Protein AF-A0A948PUX6-F1 (afdb_monomer)

Mean predicted aligned error: 8.57 Å

Sequence (187 aa):
METDNTPTVLNLEGVGVNFLALDQMEIIMGFDNFLYVVLKSGPGKEDLTYRGVFAVLCFPVTCPHQYVSLRYIDTSGEEREIGVVRDPSELPAEARRFIAASLANYYFEFEILRIFKIELRYNLLMFDVGTDHGPRQFEMHWRGDRAQNYGKEGKVLFDIFENRYIVRDIRKLSPEDQELFTRFIYW

Structure (mmCIF, N/CA/C/O backbone):
data_AF-A0A948PUX6-F1
#
_entry.id   AF-A0A948PUX6-F1
#
loop_
_atom_site.group_PDB
_atom_site.id
_atom_site.type_symbol
_atom_site.label_atom_id
_atom_site.label_alt_id
_atom_site.label_comp_id
_atom_site.label_asym_id
_atom_site.label_entity_id
_atom_site.label_seq_id
_atom_site.pdbx_PDB_ins_code
_atom_site.Cartn_x
_atom_site.Cartn_y
_atom_site.Cartn_z
_atom_site.occupancy
_atom_site.B_iso_or_equiv
_atom_site.auth_seq_id
_atom_site.auth_comp_id
_atom_site.auth_asym_id
_atom_site.auth_atom_id
_atom_site.pdbx_PDB_model_num
ATOM 1 N N . MET A 1 1 ? 34.830 2.892 -23.465 1.00 33.41 1 MET A N 1
ATOM 2 C CA . MET A 1 1 ? 33.657 3.665 -23.913 1.00 33.41 1 MET A CA 1
ATOM 3 C C . MET A 1 1 ? 32.445 2.868 -23.480 1.00 33.41 1 MET A C 1
ATOM 5 O O . MET A 1 1 ? 32.064 1.947 -24.186 1.00 33.41 1 MET A O 1
ATOM 9 N N . GLU A 1 2 ? 31.942 3.122 -22.272 1.00 29.69 2 GLU A N 1
ATOM 10 C CA . GLU A 1 2 ? 30.641 2.593 -21.852 1.00 29.69 2 GLU A CA 1
ATOM 11 C C . GLU A 1 2 ? 29.585 3.293 -22.699 1.00 29.69 2 GLU A C 1
ATOM 13 O O . GLU A 1 2 ? 29.451 4.516 -22.667 1.00 29.69 2 GLU A O 1
ATOM 18 N N . THR A 1 3 ? 28.922 2.528 -23.557 1.00 33.03 3 THR A N 1
ATOM 19 C CA . THR A 1 3 ? 27.773 3.009 -24.308 1.00 33.03 3 THR A CA 1
ATOM 20 C C . THR A 1 3 ? 26.627 3.165 -23.326 1.00 33.03 3 THR A C 1
ATOM 22 O O . THR A 1 3 ? 26.178 2.183 -22.738 1.00 33.03 3 THR A O 1
ATOM 25 N N . ASP A 1 4 ? 26.194 4.408 -23.147 1.00 41.22 4 ASP A N 1
ATOM 26 C CA . ASP A 1 4 ? 25.002 4.767 -22.396 1.00 41.22 4 ASP A CA 1
ATOM 27 C C . ASP A 1 4 ? 23.775 4.074 -23.021 1.00 41.22 4 ASP A C 1
ATOM 29 O O . ASP A 1 4 ? 23.198 4.501 -24.031 1.00 41.22 4 ASP A O 1
ATOM 33 N N . ASN A 1 5 ? 23.451 2.921 -22.439 1.00 40.44 5 ASN A N 1
ATOM 34 C CA . ASN A 1 5 ? 22.305 2.079 -22.743 1.00 40.44 5 ASN A CA 1
ATOM 35 C C . ASN A 1 5 ? 21.101 2.508 -21.897 1.00 40.44 5 ASN A C 1
ATOM 37 O O . ASN A 1 5 ? 20.324 1.661 -21.481 1.00 40.44 5 ASN A O 1
ATOM 41 N N . THR A 1 6 ? 20.934 3.795 -21.591 1.00 45.78 6 THR A N 1
ATOM 42 C CA . THR A 1 6 ? 19.750 4.224 -20.844 1.00 45.78 6 THR A CA 1
ATOM 43 C C . THR A 1 6 ? 18.519 4.154 -21.768 1.00 45.78 6 THR A C 1
ATOM 45 O O . THR A 1 6 ? 18.545 4.731 -22.863 1.00 45.78 6 THR A O 1
ATOM 48 N N . PRO A 1 7 ? 17.458 3.414 -21.387 1.00 45.34 7 PRO A N 1
ATOM 49 C CA . PRO A 1 7 ? 16.227 3.323 -22.167 1.00 45.34 7 PRO A CA 1
ATOM 50 C C . PRO A 1 7 ? 15.575 4.702 -22.295 1.00 45.34 7 PRO A C 1
ATOM 52 O O . PRO A 1 7 ? 15.904 5.636 -21.565 1.00 45.34 7 PRO A O 1
ATOM 55 N N . THR A 1 8 ? 14.646 4.856 -23.237 1.00 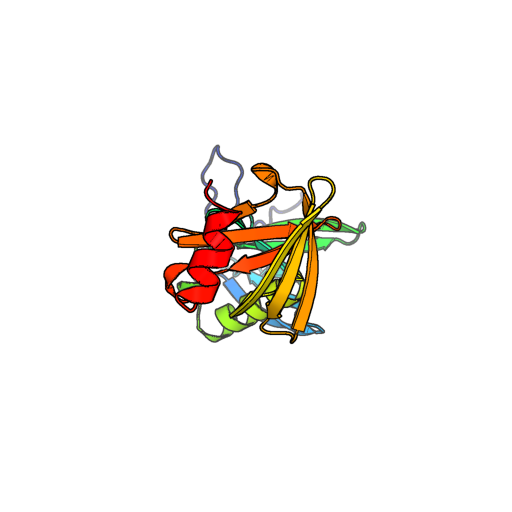47.97 8 THR A N 1
ATOM 56 C CA . THR A 1 8 ? 13.893 6.104 -23.367 1.00 47.97 8 THR A CA 1
ATOM 57 C C . THR A 1 8 ? 12.961 6.239 -22.166 1.00 47.97 8 THR A C 1
ATOM 59 O O . THR A 1 8 ? 11.943 5.563 -22.051 1.00 47.97 8 THR A O 1
ATOM 62 N N . VAL A 1 9 ? 13.356 7.100 -21.235 1.00 50.81 9 VAL A N 1
ATOM 63 C CA . VAL A 1 9 ? 12.582 7.436 -20.046 1.00 50.81 9 VAL A CA 1
ATOM 64 C C . VAL A 1 9 ? 12.261 8.925 -20.091 1.00 50.81 9 VAL A C 1
ATOM 66 O O . VAL A 1 9 ? 13.071 9.722 -20.572 1.00 50.81 9 VAL A O 1
ATOM 69 N N . LEU A 1 10 ? 11.074 9.322 -19.622 1.00 48.28 10 LEU A N 1
ATOM 70 C CA . LEU A 1 10 ? 10.735 10.736 -19.456 1.00 48.28 10 LEU A CA 1
ATOM 71 C C . LEU A 1 10 ? 11.560 11.288 -18.287 1.00 48.28 10 LEU A C 1
ATOM 73 O O . LEU A 1 10 ? 11.114 11.313 -17.139 1.00 48.28 10 LEU A O 1
ATOM 77 N N . ASN A 1 11 ? 12.789 11.708 -18.588 1.00 53.41 11 ASN A N 1
ATOM 78 C CA . ASN A 1 11 ? 13.635 12.449 -17.669 1.00 53.41 11 ASN A CA 1
ATOM 79 C C . ASN A 1 11 ? 13.134 13.896 -17.634 1.00 53.41 11 ASN A C 1
ATOM 81 O O . ASN A 1 11 ? 13.361 14.677 -18.558 1.00 53.41 11 ASN A O 1
ATOM 85 N N . LEU A 1 12 ? 12.396 14.239 -16.580 1.00 56.19 12 LEU A N 1
ATOM 86 C CA . LEU A 1 12 ? 12.094 15.631 -16.271 1.00 56.19 12 LEU A CA 1
ATOM 87 C C . LEU A 1 12 ? 13.392 16.267 -15.764 1.00 56.19 12 LEU A C 1
ATOM 89 O O . LEU A 1 12 ? 13.675 16.228 -14.561 1.00 56.19 12 LEU A O 1
ATOM 93 N N . GLU A 1 13 ? 14.194 16.786 -16.700 1.00 46.00 13 GLU A N 1
ATOM 94 C CA . GLU A 1 13 ? 15.495 17.394 -16.416 1.00 46.00 13 GLU A CA 1
ATOM 95 C C . GLU A 1 13 ? 15.394 18.336 -15.204 1.00 46.00 13 GLU A C 1
ATOM 97 O O . GLU A 1 13 ? 14.600 19.277 -15.180 1.00 46.00 13 GLU A O 1
ATOM 102 N N . GLY A 1 14 ? 16.180 18.039 -14.164 1.00 52.94 14 GLY A N 1
ATOM 103 C CA . GLY A 1 14 ? 16.274 18.837 -12.938 1.00 52.94 14 GLY A CA 1
ATOM 104 C C . GLY A 1 14 ? 15.600 18.258 -11.687 1.00 52.94 14 GLY A C 1
ATOM 105 O O . GLY A 1 14 ? 15.907 18.733 -10.597 1.00 52.94 14 GLY A O 1
ATOM 106 N N . VAL A 1 15 ? 14.740 17.232 -11.792 1.00 59.94 15 VAL A N 1
ATOM 107 C CA . VAL A 1 15 ? 14.036 16.650 -10.617 1.00 59.94 15 VAL A CA 1
ATOM 108 C C . VAL A 1 15 ? 14.617 15.298 -10.170 1.00 59.94 15 VAL A C 1
ATOM 110 O O . VAL A 1 15 ? 14.394 14.877 -9.038 1.00 59.94 15 VAL A O 1
ATOM 113 N N . GLY A 1 16 ? 15.390 14.617 -11.026 1.00 66.94 16 GLY A N 1
ATOM 114 C CA . GLY A 1 16 ? 16.070 13.356 -10.688 1.00 66.94 16 GLY A CA 1
ATOM 115 C C . GLY A 1 16 ? 15.156 12.128 -10.554 1.00 66.94 16 GLY A C 1
ATOM 116 O O . GLY A 1 16 ? 15.620 11.084 -10.109 1.00 66.94 16 GLY A O 1
ATOM 117 N N . VAL A 1 17 ? 13.875 12.233 -10.935 1.00 75.94 17 VAL A N 1
ATOM 118 C CA . VAL A 1 17 ? 12.915 11.114 -10.927 1.00 75.94 17 VAL A CA 1
ATOM 119 C C . VAL A 1 17 ? 12.742 10.565 -12.340 1.00 75.94 17 VAL A C 1
ATOM 121 O O . VAL A 1 17 ? 12.440 11.315 -13.270 1.00 75.94 17 VAL A O 1
ATOM 124 N N . ASN A 1 18 ? 12.892 9.250 -12.484 1.00 86.12 18 ASN A N 1
ATOM 125 C CA . ASN A 1 18 ? 12.877 8.557 -13.767 1.00 86.12 18 ASN A CA 1
ATOM 126 C C . ASN A 1 18 ? 11.483 7.968 -14.068 1.00 86.12 18 ASN A C 1
ATOM 128 O O . ASN A 1 18 ? 11.158 6.894 -13.569 1.00 86.12 18 ASN A O 1
ATOM 132 N N . PHE A 1 19 ? 10.629 8.652 -14.845 1.00 88.31 19 PHE A N 1
ATOM 133 C CA . PHE A 1 19 ? 9.268 8.166 -15.148 1.00 88.31 19 PHE A CA 1
ATOM 134 C C . PHE A 1 19 ? 9.211 7.270 -16.389 1.00 88.31 19 PHE A C 1
ATOM 136 O O . PHE A 1 19 ? 9.472 7.731 -17.500 1.00 88.31 19 PHE A O 1
ATOM 143 N N . LEU A 1 20 ? 8.790 6.016 -16.213 1.00 88.75 20 LEU A N 1
ATOM 144 C CA . LEU A 1 20 ? 8.734 5.021 -17.287 1.00 88.75 20 LEU A CA 1
ATOM 145 C C . LEU A 1 20 ? 7.643 5.354 -18.315 1.00 88.75 20 LEU A C 1
ATOM 147 O O . LEU A 1 20 ? 6.488 5.594 -17.955 1.00 88.75 20 LEU A O 1
ATOM 151 N N . ALA A 1 21 ? 8.012 5.333 -19.598 1.00 86.56 21 ALA A N 1
ATOM 152 C CA . ALA A 1 21 ? 7.076 5.463 -20.709 1.00 86.56 21 ALA A CA 1
ATOM 153 C C . ALA A 1 21 ? 6.280 4.156 -20.870 1.00 86.56 21 ALA A C 1
ATOM 155 O O . ALA A 1 21 ? 6.845 3.101 -21.163 1.00 86.56 21 ALA A O 1
ATOM 156 N N . LEU A 1 22 ? 4.966 4.211 -20.630 1.00 86.12 22 LEU A N 1
ATOM 157 C CA . LEU A 1 22 ? 4.120 3.014 -20.521 1.00 86.12 22 LEU A CA 1
ATOM 158 C C . LEU A 1 22 ? 3.956 2.255 -21.848 1.00 86.12 22 LEU A C 1
ATOM 160 O O . LEU A 1 22 ? 3.713 1.053 -21.838 1.00 86.12 22 LEU A O 1
ATOM 164 N N . ASP A 1 23 ? 4.100 2.936 -22.984 1.00 85.25 23 ASP A N 1
ATOM 165 C CA . ASP A 1 23 ? 4.047 2.371 -24.338 1.00 85.25 23 ASP A CA 1
ATOM 166 C C . ASP A 1 23 ? 5.360 1.689 -24.766 1.00 85.25 23 ASP A C 1
ATOM 168 O O . ASP A 1 23 ? 5.375 0.839 -25.665 1.00 85.25 23 ASP A O 1
ATOM 172 N N . GLN A 1 24 ? 6.459 2.018 -24.087 1.00 87.69 24 GLN A N 1
ATOM 173 C CA . GLN A 1 24 ? 7.791 1.453 -24.305 1.00 87.69 24 GLN A CA 1
ATOM 174 C C . GLN A 1 24 ? 8.177 0.417 -23.245 1.00 87.69 24 GLN A C 1
ATOM 176 O O . GLN A 1 24 ? 9.334 0.015 -23.167 1.00 87.69 24 GLN A O 1
ATOM 181 N N . MET A 1 25 ? 7.215 -0.048 -22.451 1.00 90.56 25 MET A N 1
ATOM 182 C CA . MET A 1 25 ? 7.437 -1.031 -21.401 1.00 90.56 25 MET A CA 1
ATOM 183 C C . MET A 1 25 ? 6.523 -2.241 -21.582 1.00 90.56 25 MET A C 1
ATOM 185 O O . MET A 1 25 ? 5.340 -2.113 -21.894 1.00 90.56 25 MET A O 1
ATOM 189 N N . GLU A 1 26 ? 7.063 -3.423 -21.311 1.00 93.38 26 GLU A N 1
ATOM 190 C CA . GLU A 1 26 ? 6.296 -4.651 -21.140 1.00 93.38 26 GLU A CA 1
ATOM 191 C C . GLU A 1 26 ? 6.565 -5.237 -19.751 1.00 93.38 26 GLU A C 1
ATOM 193 O O . GLU A 1 26 ? 7.714 -5.331 -19.315 1.00 93.38 26 GLU A O 1
ATOM 198 N N . ILE A 1 27 ? 5.494 -5.610 -19.043 1.00 94.12 27 ILE A N 1
ATOM 199 C CA . ILE A 1 27 ? 5.562 -6.246 -17.724 1.00 94.12 27 ILE A CA 1
ATOM 200 C C . ILE A 1 27 ? 4.998 -7.650 -17.848 1.00 94.12 27 ILE A C 1
ATOM 202 O O . ILE A 1 27 ? 3.843 -7.833 -18.235 1.00 94.12 27 ILE A O 1
ATOM 206 N N . ILE A 1 28 ? 5.798 -8.626 -17.444 1.00 94.12 28 ILE A N 1
ATOM 207 C CA . ILE A 1 28 ? 5.444 -10.040 -17.452 1.00 94.12 28 ILE A CA 1
ATOM 208 C C . ILE A 1 28 ? 5.590 -10.575 -16.027 1.00 94.12 28 ILE A C 1
ATOM 210 O O . ILE A 1 28 ? 6.499 -10.190 -15.289 1.00 94.12 28 ILE A O 1
ATOM 214 N N . MET A 1 29 ? 4.695 -11.471 -15.624 1.00 92.88 29 MET A N 1
ATOM 215 C CA . MET A 1 29 ? 4.806 -12.168 -14.346 1.00 92.88 29 MET A CA 1
ATOM 216 C C . MET A 1 29 ? 5.948 -13.181 -14.380 1.00 92.88 29 MET A C 1
ATOM 218 O O . MET A 1 29 ? 6.037 -14.011 -15.285 1.00 92.88 29 MET A O 1
ATOM 222 N N . GLY A 1 30 ? 6.817 -13.105 -13.381 1.00 88.69 30 GLY A N 1
ATOM 223 C CA . GLY A 1 30 ? 7.852 -14.087 -13.112 1.00 88.69 30 GLY A CA 1
ATOM 224 C C . GLY A 1 30 ? 7.489 -15.018 -11.960 1.00 88.69 30 GLY A C 1
ATOM 225 O O . GLY A 1 30 ? 6.320 -15.263 -11.667 1.00 88.69 30 GLY A O 1
ATOM 226 N N . PHE A 1 31 ? 8.519 -15.573 -11.329 1.00 85.00 31 PHE A N 1
ATOM 227 C CA . PHE A 1 31 ? 8.387 -16.479 -10.189 1.00 85.00 31 PHE A CA 1
ATOM 228 C C . PHE A 1 31 ? 8.072 -15.706 -8.897 1.00 85.00 31 PHE A C 1
ATOM 230 O O . PHE A 1 31 ? 8.559 -14.592 -8.733 1.00 85.00 31 PHE A O 1
ATOM 237 N N . ASP A 1 32 ? 7.269 -16.278 -7.993 1.00 81.94 32 ASP A N 1
ATOM 238 C CA . ASP A 1 32 ? 6.931 -15.709 -6.673 1.00 81.94 32 ASP A CA 1
ATOM 239 C C . ASP A 1 32 ? 6.507 -14.225 -6.682 1.00 81.94 32 ASP A C 1
ATOM 241 O O . ASP A 1 32 ? 6.913 -13.434 -5.834 1.00 81.94 32 ASP A O 1
ATOM 245 N N . ASN A 1 33 ? 5.680 -13.824 -7.654 1.00 84.75 33 ASN A N 1
ATOM 246 C CA . ASN A 1 33 ? 5.205 -12.441 -7.841 1.00 84.75 33 ASN A CA 1
ATOM 247 C C . ASN A 1 33 ? 6.306 -11.397 -8.112 1.00 84.75 33 ASN A C 1
ATOM 249 O O . ASN A 1 33 ? 6.024 -10.193 -8.130 1.00 84.75 33 ASN A O 1
ATOM 253 N N . PHE A 1 34 ? 7.537 -11.832 -8.391 1.00 91.44 34 PHE A N 1
ATOM 254 C CA . PHE A 1 34 ? 8.510 -10.986 -9.065 1.00 91.44 34 PHE A CA 1
ATOM 255 C C . PHE A 1 34 ? 8.116 -10.795 -10.526 1.00 91.44 34 PHE A C 1
ATOM 257 O O . PHE A 1 34 ? 7.446 -11.623 -11.141 1.00 91.44 34 PHE A O 1
ATOM 264 N N . LEU A 1 35 ? 8.552 -9.682 -11.089 1.00 95.56 35 LEU A N 1
ATOM 265 C CA . LEU A 1 35 ? 8.239 -9.240 -12.431 1.00 95.56 35 LEU A CA 1
ATOM 266 C C . LEU A 1 35 ? 9.463 -9.397 -13.335 1.00 95.56 35 LEU A C 1
ATOM 268 O O . LEU A 1 35 ? 10.621 -9.298 -12.909 1.00 95.56 35 LEU A O 1
ATOM 272 N N . TYR A 1 36 ? 9.180 -9.610 -14.611 1.00 95.12 36 TYR A N 1
ATOM 273 C CA . TYR A 1 36 ? 10.093 -9.350 -15.708 1.00 95.12 36 TYR A CA 1
ATOM 274 C C . TYR A 1 36 ? 9.661 -8.046 -16.368 1.00 95.12 36 TYR A C 1
ATOM 276 O O . TYR A 1 36 ? 8.494 -7.899 -16.734 1.00 95.12 36 TYR A O 1
ATOM 284 N N . VAL A 1 37 ? 10.588 -7.102 -16.500 1.00 95.00 37 VAL A N 1
ATOM 285 C CA . VAL A 1 37 ? 10.319 -5.800 -17.119 1.00 95.00 37 VAL A CA 1
ATOM 286 C C . VAL A 1 37 ? 11.227 -5.642 -18.321 1.00 95.00 37 VAL A C 1
ATOM 288 O O . VAL A 1 37 ? 12.448 -5.704 -18.183 1.00 95.00 37 VAL A O 1
ATOM 291 N N . VAL A 1 38 ? 10.625 -5.445 -19.488 1.00 94.00 38 VAL A N 1
ATOM 292 C CA . VAL A 1 38 ? 11.337 -5.166 -20.735 1.00 94.00 38 VAL A CA 1
ATOM 293 C C . VAL A 1 38 ? 11.094 -3.713 -21.103 1.00 94.00 38 VAL A C 1
ATOM 295 O O . VAL A 1 38 ? 9.946 -3.286 -21.231 1.00 94.00 38 VAL A O 1
ATOM 298 N N . LEU A 1 39 ? 12.172 -2.953 -21.260 1.00 92.31 39 LEU A N 1
ATOM 299 C CA . LEU A 1 39 ? 12.139 -1.587 -21.760 1.00 92.31 39 LEU A CA 1
ATOM 300 C C . LEU A 1 39 ? 12.598 -1.594 -23.212 1.00 92.31 39 LEU A C 1
ATOM 302 O O . LEU A 1 39 ? 13.728 -1.987 -23.513 1.00 92.31 39 LEU A O 1
ATOM 306 N N . LYS A 1 40 ? 11.696 -1.173 -24.098 1.00 88.88 40 LYS A N 1
ATOM 307 C CA . LYS A 1 40 ? 11.940 -1.105 -25.533 1.00 88.88 40 LYS A CA 1
ATOM 308 C C . LYS A 1 40 ? 12.944 -0.009 -25.827 1.00 88.88 40 LYS A C 1
ATOM 310 O O . LYS A 1 40 ? 12.760 1.145 -25.436 1.00 88.88 40 LYS A O 1
ATOM 315 N N . SER A 1 41 ? 13.984 -0.372 -26.555 1.00 82.06 41 SER A N 1
ATOM 316 C CA . SER A 1 41 ? 14.986 0.571 -27.016 1.00 82.06 41 SER A CA 1
ATOM 317 C C . SER A 1 41 ? 14.622 1.122 -28.397 1.00 82.06 41 SER A C 1
ATOM 319 O O . SER A 1 41 ? 13.854 0.537 -29.161 1.00 82.06 41 SER A O 1
ATOM 321 N N . GLY A 1 42 ? 15.165 2.296 -28.730 1.00 75.00 42 GLY A N 1
ATOM 322 C CA . GLY A 1 42 ? 14.994 2.893 -30.056 1.00 75.00 42 GLY A CA 1
ATOM 323 C C . GLY A 1 42 ? 15.594 2.034 -31.188 1.00 75.00 42 GLY A C 1
ATOM 324 O O . GLY A 1 42 ? 16.372 1.114 -30.928 1.00 75.00 42 GLY A O 1
ATOM 325 N N . PRO A 1 43 ? 15.285 2.347 -32.462 1.00 72.00 43 PRO A N 1
ATOM 326 C CA . PRO A 1 43 ? 15.741 1.566 -33.612 1.00 72.00 43 PRO A CA 1
ATOM 327 C C . PRO A 1 43 ? 17.262 1.349 -33.615 1.00 72.00 43 PRO A C 1
ATOM 329 O O . PRO A 1 43 ? 18.029 2.309 -33.555 1.00 72.00 43 PRO A O 1
ATOM 332 N N . GLY A 1 44 ? 17.695 0.088 -33.715 1.00 73.81 44 GLY A N 1
ATOM 333 C CA . GLY A 1 44 ? 19.114 -0.289 -33.755 1.00 73.81 44 GLY A CA 1
ATOM 334 C C . GLY A 1 44 ? 19.780 -0.509 -32.390 1.00 73.81 44 GLY A C 1
ATOM 335 O O . GLY A 1 44 ? 20.988 -0.731 -32.353 1.00 73.81 44 GLY A O 1
ATOM 336 N N . LYS A 1 45 ? 19.023 -0.471 -31.287 1.00 79.00 45 LYS A N 1
ATOM 337 C CA . LYS A 1 45 ? 19.480 -0.844 -29.941 1.00 79.00 45 LYS A CA 1
ATOM 338 C C . LYS A 1 45 ? 18.730 -2.082 -29.440 1.00 79.00 45 LYS A C 1
ATOM 340 O O . LYS A 1 45 ? 17.585 -2.301 -29.820 1.00 79.00 45 LYS A O 1
ATOM 345 N N . GLU A 1 46 ? 19.380 -2.873 -28.590 1.00 82.88 46 GLU A N 1
ATOM 346 C CA . GLU A 1 46 ? 18.739 -4.005 -27.913 1.00 82.88 46 GLU A CA 1
ATOM 347 C C . GLU A 1 46 ? 17.855 -3.520 -26.760 1.00 82.88 46 GLU A C 1
ATOM 349 O O . GLU A 1 46 ? 18.187 -2.553 -26.067 1.00 82.88 46 GLU A O 1
ATOM 354 N N . ASP A 1 47 ? 16.727 -4.197 -26.559 1.00 88.88 47 ASP A N 1
ATOM 355 C CA . ASP A 1 47 ? 15.830 -3.948 -25.434 1.00 88.88 47 ASP A CA 1
ATOM 356 C C . ASP A 1 47 ? 16.500 -4.333 -24.112 1.00 88.88 47 ASP A C 1
ATOM 358 O O . ASP A 1 47 ? 17.260 -5.301 -24.020 1.00 88.88 47 ASP A O 1
ATOM 362 N N . LEU A 1 48 ? 16.181 -3.595 -23.053 1.00 90.81 48 LEU A N 1
ATOM 363 C CA . LEU A 1 48 ? 16.733 -3.847 -21.727 1.00 90.81 48 LEU A CA 1
ATOM 364 C C . LEU A 1 48 ? 15.762 -4.686 -20.923 1.00 90.81 48 LEU A C 1
ATOM 366 O O . LEU A 1 48 ? 14.609 -4.310 -20.732 1.00 90.81 48 LEU A O 1
ATOM 370 N N . THR A 1 49 ? 16.245 -5.821 -20.431 1.00 92.38 49 THR A N 1
ATOM 371 C CA . THR A 1 49 ? 15.432 -6.756 -19.658 1.00 92.38 49 THR A CA 1
ATOM 372 C C . THR A 1 49 ? 15.913 -6.824 -18.219 1.00 92.38 49 THR A C 1
ATOM 374 O O . THR A 1 49 ? 17.049 -7.214 -17.949 1.00 92.38 49 THR A O 1
ATOM 377 N N . TYR A 1 50 ? 15.005 -6.535 -17.296 1.00 94.06 50 TYR A N 1
ATOM 378 C CA . TYR A 1 50 ? 15.200 -6.680 -15.861 1.00 94.06 50 TYR A CA 1
ATOM 379 C C . TYR A 1 50 ? 14.423 -7.894 -15.353 1.00 94.06 50 TYR A C 1
ATOM 381 O O . TYR A 1 50 ? 13.298 -8.168 -15.778 1.00 94.06 50 TYR A O 1
ATOM 389 N N . ARG A 1 51 ? 15.042 -8.644 -14.440 1.00 93.19 51 ARG A N 1
ATOM 390 C CA . ARG A 1 51 ? 14.493 -9.866 -13.837 1.00 93.19 51 ARG A CA 1
ATOM 391 C C . ARG A 1 51 ? 14.462 -9.717 -12.324 1.00 93.19 51 ARG A C 1
ATOM 393 O O . ARG A 1 51 ? 15.286 -8.992 -11.777 1.00 93.19 51 ARG A O 1
ATOM 400 N N . GLY A 1 52 ? 13.558 -10.437 -11.660 1.00 93.56 52 GLY A N 1
ATOM 401 C CA . GLY A 1 52 ? 13.442 -10.349 -10.200 1.00 93.56 52 GLY A CA 1
ATOM 402 C C . GLY A 1 52 ? 12.962 -8.969 -9.749 1.00 93.56 52 GLY A C 1
ATOM 403 O O . GLY A 1 52 ? 13.357 -8.494 -8.688 1.00 93.56 52 GLY A O 1
ATOM 404 N N . VAL A 1 53 ? 12.172 -8.297 -10.589 1.00 96.88 53 VAL A N 1
ATOM 405 C CA . VAL A 1 53 ? 11.712 -6.937 -10.323 1.00 96.88 53 VAL A CA 1
ATOM 406 C C . VAL A 1 53 ? 10.557 -6.980 -9.330 1.00 96.88 53 VAL A C 1
ATOM 408 O O . VAL A 1 53 ? 9.687 -7.841 -9.426 1.00 96.88 53 VAL A O 1
ATOM 411 N N . PHE A 1 54 ? 10.511 -6.052 -8.390 1.00 95.81 54 PHE A N 1
ATOM 412 C CA . PHE A 1 54 ? 9.406 -5.891 -7.455 1.00 95.81 54 PHE A CA 1
ATOM 413 C C . PHE A 1 54 ? 8.890 -4.453 -7.462 1.00 95.81 54 PHE A C 1
ATOM 415 O O . PHE A 1 54 ? 9.603 -3.512 -7.819 1.00 95.81 54 PHE A O 1
ATOM 422 N N . ALA A 1 55 ? 7.615 -4.303 -7.117 1.00 96.00 55 ALA A N 1
ATOM 423 C CA . ALA A 1 55 ? 6.924 -3.024 -7.093 1.00 96.00 55 ALA A CA 1
ATOM 424 C C . ALA A 1 55 ? 6.885 -2.437 -5.675 1.00 96.00 55 ALA A C 1
ATOM 426 O O . ALA A 1 55 ? 6.571 -3.137 -4.714 1.00 96.00 55 ALA A O 1
ATOM 427 N N . VAL A 1 56 ? 7.144 -1.134 -5.560 1.00 94.69 56 VAL A N 1
ATOM 428 C CA . VAL A 1 56 ? 7.125 -0.377 -4.298 1.00 94.69 56 VAL A CA 1
ATOM 429 C C . VAL A 1 56 ? 6.355 0.928 -4.508 1.00 94.69 56 VAL A C 1
ATOM 431 O O . VAL A 1 56 ? 6.586 1.648 -5.474 1.00 94.69 56 VAL A O 1
ATOM 434 N N . LEU A 1 57 ? 5.435 1.271 -3.610 1.00 92.12 57 LEU A N 1
ATOM 435 C CA . LEU A 1 57 ? 4.745 2.562 -3.593 1.00 92.12 57 LEU A CA 1
ATOM 436 C C . LEU A 1 57 ? 5.689 3.649 -3.072 1.00 92.12 57 LEU A C 1
ATOM 438 O O . LEU A 1 57 ? 6.168 3.572 -1.940 1.00 92.12 57 LEU A O 1
ATOM 442 N N . CYS A 1 58 ? 5.897 4.704 -3.860 1.00 91.00 58 CYS A N 1
ATOM 443 C CA . CYS A 1 58 ? 6.645 5.883 -3.418 1.00 91.00 58 CYS A CA 1
ATOM 444 C C . CYS A 1 58 ? 5.872 6.675 -2.353 1.00 91.00 58 CYS A C 1
ATOM 446 O O . CYS A 1 58 ? 6.466 7.249 -1.445 1.00 91.00 58 CYS A O 1
ATOM 448 N N . PHE A 1 59 ? 4.539 6.695 -2.459 1.00 87.38 59 PHE A N 1
ATOM 449 C CA . PHE A 1 59 ? 3.654 7.471 -1.589 1.00 87.38 59 PHE A CA 1
ATOM 450 C C . PHE A 1 59 ? 2.451 6.630 -1.122 1.00 87.38 59 PHE A C 1
ATOM 452 O O . PHE A 1 59 ? 1.308 6.939 -1.465 1.00 87.38 59 PHE A O 1
ATOM 459 N N . PRO A 1 60 ? 2.678 5.567 -0.325 1.00 81.25 60 PRO A N 1
ATOM 460 C CA . PRO A 1 60 ? 1.666 4.553 0.001 1.00 81.25 60 PRO A CA 1
ATOM 461 C C . PRO A 1 60 ? 0.449 5.074 0.775 1.00 81.25 60 PRO A C 1
ATOM 463 O O . PRO A 1 60 ? -0.559 4.382 0.866 1.00 81.25 60 PRO A O 1
ATOM 466 N N . VAL A 1 61 ? 0.547 6.270 1.355 1.00 78.25 61 VAL A N 1
ATOM 467 C CA . VAL A 1 61 ? -0.496 6.888 2.182 1.00 78.25 61 VAL A CA 1
ATOM 468 C C . VAL A 1 61 ? -1.280 7.929 1.374 1.00 78.25 61 VAL A C 1
ATOM 470 O O . VAL A 1 61 ? -2.500 7.839 1.242 1.00 78.25 61 VAL A O 1
ATOM 473 N N . THR A 1 62 ? -0.579 8.895 0.774 1.00 79.00 62 THR A N 1
ATOM 474 C CA . THR A 1 62 ? -1.202 10.019 0.057 1.00 79.00 62 THR A CA 1
ATOM 475 C C . THR A 1 62 ? -1.633 9.667 -1.365 1.00 79.00 62 THR A C 1
ATOM 477 O O . THR A 1 62 ? -2.650 10.179 -1.827 1.00 79.00 62 THR A O 1
ATOM 480 N N . CYS A 1 63 ? -0.896 8.790 -2.054 1.00 84.81 63 CYS A N 1
ATOM 481 C CA . CYS A 1 63 ? -1.169 8.373 -3.432 1.00 84.81 63 CYS A CA 1
ATOM 482 C C . CYS A 1 63 ? -1.127 6.838 -3.538 1.00 84.81 63 CYS A C 1
ATOM 484 O O . CYS A 1 63 ? -0.274 6.282 -4.225 1.00 84.81 63 CYS A O 1
ATOM 486 N N . PRO A 1 64 ? -2.035 6.116 -2.867 1.00 82.88 64 PRO A N 1
ATOM 487 C CA . PRO A 1 64 ? -1.863 4.688 -2.605 1.00 82.88 64 PRO A CA 1
ATOM 488 C C . PRO A 1 64 ? -2.026 3.767 -3.825 1.00 82.88 64 PRO A C 1
ATOM 490 O O . PRO A 1 64 ? -1.825 2.558 -3.727 1.00 82.88 64 PRO A O 1
ATOM 493 N N . HIS A 1 65 ? -2.416 4.331 -4.966 1.00 87.44 65 HIS A N 1
ATOM 494 C CA . HIS A 1 65 ? -2.567 3.625 -6.237 1.00 87.44 65 HIS A CA 1
ATOM 495 C C . HIS A 1 65 ? -1.710 4.243 -7.349 1.00 87.44 65 HIS A C 1
ATOM 497 O O . HIS A 1 65 ? -1.886 3.892 -8.508 1.00 87.44 65 HIS A O 1
ATOM 503 N N . GLN A 1 66 ? -0.817 5.179 -7.018 1.00 91.62 66 GLN A N 1
ATOM 504 C CA . GLN A 1 66 ? 0.005 5.923 -7.973 1.00 91.62 66 GLN A CA 1
ATOM 505 C C . GLN A 1 66 ? 1.461 5.961 -7.505 1.00 91.62 66 GLN A C 1
ATOM 507 O O . GLN A 1 66 ? 1.761 5.706 -6.341 1.00 91.62 66 GLN A O 1
ATOM 512 N N . TYR A 1 67 ? 2.361 6.315 -8.422 1.00 93.81 67 TYR A N 1
ATOM 513 C CA . TYR A 1 67 ? 3.803 6.394 -8.188 1.00 93.81 67 TYR A CA 1
ATOM 514 C C . TYR A 1 67 ? 4.368 5.066 -7.672 1.00 93.81 67 TYR A C 1
ATOM 516 O O . TYR A 1 67 ? 4.813 4.946 -6.530 1.00 93.81 67 TYR A O 1
ATOM 524 N N . VAL A 1 68 ? 4.315 4.054 -8.536 1.00 95.88 68 VAL A N 1
ATOM 525 C CA . VAL A 1 68 ? 4.878 2.728 -8.282 1.00 95.88 68 VAL A CA 1
ATOM 526 C C . VAL A 1 68 ? 6.294 2.678 -8.842 1.00 95.88 68 VAL A C 1
ATOM 528 O O . VAL A 1 68 ? 6.488 2.694 -10.054 1.00 95.88 68 VAL A O 1
ATOM 531 N N . SER A 1 69 ? 7.280 2.610 -7.960 1.00 96.00 69 SER A N 1
ATOM 532 C CA . SER A 1 69 ? 8.671 2.352 -8.310 1.00 96.00 69 SER A CA 1
ATOM 533 C C . SER A 1 69 ? 8.869 0.869 -8.627 1.00 96.00 69 SER A C 1
ATOM 535 O O . SER A 1 69 ? 8.445 0.001 -7.861 1.00 96.00 69 SER A O 1
ATOM 537 N N . LEU A 1 70 ? 9.501 0.583 -9.765 1.00 96.19 70 LEU A N 1
ATOM 538 C CA . LEU A 1 70 ? 9.929 -0.759 -10.151 1.00 96.19 70 LEU A CA 1
ATOM 539 C C . LEU A 1 70 ? 11.409 -0.918 -9.821 1.00 96.19 70 LEU A C 1
ATOM 541 O O . LEU A 1 70 ? 12.244 -0.137 -10.286 1.00 96.19 70 LEU A O 1
ATOM 545 N N . ARG A 1 71 ? 11.729 -1.925 -9.010 1.00 96.12 71 ARG A N 1
ATOM 546 C CA . ARG A 1 71 ? 13.052 -2.096 -8.405 1.00 96.12 71 ARG A CA 1
ATOM 547 C C . ARG A 1 71 ? 13.561 -3.516 -8.537 1.00 96.12 71 ARG A C 1
ATOM 549 O O . ARG A 1 71 ? 12.774 -4.441 -8.681 1.00 96.12 71 ARG A O 1
ATOM 556 N N . TYR A 1 72 ? 14.870 -3.695 -8.484 1.00 95.00 72 TYR A N 1
ATOM 557 C CA . TYR A 1 72 ? 15.514 -5.005 -8.494 1.00 95.00 72 TYR A CA 1
ATOM 558 C C . TYR A 1 72 ? 16.751 -4.989 -7.600 1.00 95.00 72 TYR A C 1
ATOM 560 O O . TYR A 1 72 ? 17.260 -3.924 -7.253 1.00 95.00 72 TYR A O 1
ATOM 568 N N . ILE A 1 73 ? 17.237 -6.173 -7.237 1.00 93.44 73 ILE A N 1
ATOM 569 C CA . ILE A 1 73 ? 18.522 -6.327 -6.555 1.00 93.44 73 ILE A CA 1
ATOM 570 C C . ILE A 1 73 ? 19.595 -6.568 -7.615 1.00 93.44 73 ILE A C 1
ATOM 572 O O . ILE A 1 73 ? 19.488 -7.511 -8.404 1.00 93.44 73 ILE A O 1
ATOM 576 N N . ASP A 1 74 ? 20.602 -5.700 -7.669 1.00 92.31 74 ASP A N 1
ATOM 577 C CA . ASP A 1 74 ? 21.713 -5.851 -8.604 1.00 92.31 74 ASP A CA 1
ATOM 578 C C . ASP A 1 74 ? 22.693 -6.955 -8.166 1.00 92.31 74 ASP A C 1
ATOM 580 O O . ASP A 1 74 ? 22.549 -7.594 -7.123 1.00 92.31 74 ASP A O 1
ATOM 584 N N . THR A 1 75 ? 23.724 -7.210 -8.974 1.00 90.50 75 THR A N 1
ATOM 585 C CA . THR A 1 75 ? 24.703 -8.273 -8.695 1.00 90.50 75 THR A CA 1
ATOM 586 C C . THR A 1 75 ? 25.551 -8.027 -7.446 1.00 90.50 75 THR A C 1
ATOM 588 O O . THR A 1 75 ? 26.203 -8.956 -6.975 1.00 90.50 75 THR A O 1
ATOM 591 N N . SER A 1 76 ? 25.579 -6.796 -6.926 1.00 92.81 76 SER A N 1
ATOM 592 C CA . SER A 1 76 ? 26.250 -6.452 -5.669 1.00 92.81 76 SER A CA 1
ATOM 593 C C . SER A 1 76 ? 25.361 -6.667 -4.441 1.00 92.81 76 SER A C 1
ATOM 595 O O . SER A 1 76 ? 25.856 -6.629 -3.317 1.00 92.81 76 SER A O 1
ATOM 597 N N . GLY A 1 77 ? 24.073 -6.955 -4.649 1.00 90.88 77 GLY A N 1
ATOM 598 C CA . GLY A 1 77 ? 23.087 -7.090 -3.583 1.00 90.88 77 GLY A CA 1
ATOM 599 C C . GLY A 1 77 ? 22.405 -5.771 -3.213 1.00 90.88 77 GLY A C 1
ATOM 600 O O . GLY A 1 77 ? 21.636 -5.748 -2.255 1.00 90.88 77 GLY A O 1
ATOM 601 N N . GLU A 1 78 ? 22.660 -4.686 -3.949 1.00 92.00 78 GLU A N 1
ATOM 602 C CA . GLU A 1 78 ? 22.030 -3.390 -3.701 1.00 92.00 78 GLU A CA 1
ATOM 603 C C . GLU A 1 78 ? 20.695 -3.268 -4.438 1.00 92.00 78 GLU A C 1
ATOM 605 O O . GLU A 1 78 ? 20.540 -3.703 -5.582 1.00 92.00 78 GLU A O 1
ATOM 610 N N . GLU A 1 79 ? 19.725 -2.632 -3.784 1.00 93.00 79 GLU A N 1
ATOM 611 C CA . GLU A 1 79 ? 18.453 -2.284 -4.405 1.00 93.00 79 GLU A CA 1
ATOM 612 C C . GLU A 1 79 ? 18.640 -1.121 -5.386 1.00 93.00 79 GLU A C 1
ATOM 614 O O . GLU A 1 79 ? 19.134 -0.047 -5.035 1.00 93.00 79 GLU A O 1
ATOM 619 N N . ARG A 1 80 ? 18.218 -1.336 -6.632 1.00 93.75 80 ARG A N 1
ATOM 620 C CA . ARG A 1 80 ? 18.254 -0.353 -7.714 1.00 93.75 80 ARG A CA 1
ATOM 621 C C . ARG A 1 80 ? 16.851 -0.087 -8.232 1.00 93.75 80 ARG A C 1
ATOM 623 O O . ARG A 1 80 ? 16.058 -1.007 -8.425 1.00 93.75 80 ARG A O 1
ATOM 63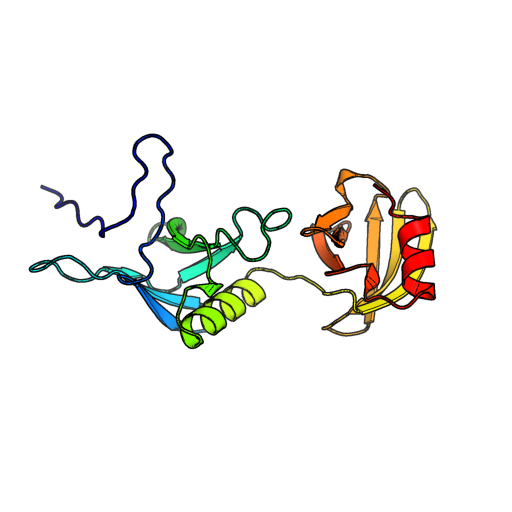0 N N . GLU A 1 81 ? 16.566 1.181 -8.501 1.00 93.44 81 GLU A N 1
ATOM 631 C CA . GLU A 1 81 ? 15.336 1.607 -9.162 1.00 93.44 81 GLU A CA 1
ATOM 632 C C . GLU A 1 81 ? 15.535 1.624 -10.681 1.00 93.44 81 GLU A C 1
ATOM 634 O O . GLU A 1 81 ? 16.499 2.196 -11.186 1.00 93.44 81 GLU A O 1
ATOM 639 N N . ILE A 1 82 ? 14.603 1.004 -11.405 1.00 93.56 82 ILE A N 1
ATOM 640 C CA . ILE A 1 82 ? 14.508 1.097 -12.867 1.00 93.56 82 ILE A CA 1
ATOM 641 C C . ILE A 1 82 ? 13.837 2.426 -13.226 1.00 93.56 82 ILE A C 1
ATOM 643 O O . ILE A 1 82 ? 14.321 3.191 -14.060 1.00 93.56 82 ILE A O 1
ATOM 647 N N . GLY A 1 83 ? 12.713 2.705 -12.567 1.00 92.25 83 GLY A N 1
ATOM 648 C CA . GLY A 1 83 ? 11.956 3.940 -12.694 1.00 92.25 83 GLY A CA 1
ATOM 649 C C . GLY A 1 83 ? 10.571 3.824 -12.069 1.00 92.25 83 GLY A C 1
ATOM 650 O O . GLY A 1 83 ? 10.211 2.802 -11.479 1.00 92.25 83 GLY A O 1
ATOM 651 N N . VAL A 1 84 ? 9.783 4.883 -12.218 1.00 94.19 84 VAL A N 1
ATOM 652 C CA . VAL A 1 84 ? 8.467 5.042 -11.599 1.00 94.19 84 VAL A CA 1
ATOM 653 C C . VAL A 1 84 ? 7.365 4.999 -12.654 1.00 94.19 84 VAL A C 1
ATOM 655 O O . VAL A 1 84 ? 7.355 5.777 -13.608 1.00 94.19 84 VAL A O 1
ATOM 658 N N . VAL A 1 85 ? 6.385 4.126 -12.437 1.00 94.50 85 VAL A N 1
ATOM 659 C CA . VAL A 1 85 ? 5.083 4.136 -13.108 1.00 94.50 85 VAL A CA 1
ATOM 660 C C . VAL A 1 85 ? 4.188 5.140 -12.383 1.00 94.50 85 VAL A C 1
ATOM 662 O O . VAL A 1 85 ? 3.837 4.945 -11.218 1.00 94.50 85 VAL A O 1
ATOM 665 N N . ARG A 1 86 ? 3.816 6.236 -13.056 1.00 92.06 86 ARG A N 1
ATOM 666 C CA . ARG A 1 86 ? 3.002 7.305 -12.451 1.00 92.06 86 ARG A CA 1
ATOM 667 C C . ARG A 1 86 ? 1.601 6.822 -12.081 1.00 92.06 86 ARG A C 1
ATOM 669 O O . ARG A 1 86 ? 1.199 6.985 -10.934 1.00 92.06 86 ARG A O 1
ATOM 676 N N . ASP A 1 87 ? 0.884 6.229 -13.029 1.00 93.19 87 ASP A N 1
ATOM 677 C CA . ASP A 1 87 ? -0.458 5.697 -12.808 1.00 93.19 87 ASP A CA 1
ATOM 678 C C . ASP A 1 87 ? -0.577 4.302 -13.444 1.00 93.19 87 ASP A C 1
ATOM 680 O O . ASP A 1 87 ? -0.700 4.177 -14.663 1.00 93.19 87 ASP A O 1
ATOM 684 N N . PRO A 1 88 ? -0.526 3.224 -12.641 1.00 93.31 88 PRO A N 1
ATOM 685 C CA . PRO A 1 88 ? -0.697 1.871 -13.146 1.00 93.31 88 PRO A CA 1
ATOM 686 C C . PRO A 1 88 ? -2.037 1.647 -13.852 1.00 93.31 88 PRO A C 1
ATOM 688 O O . PRO A 1 88 ? -2.128 0.723 -14.649 1.00 93.31 88 PRO A O 1
ATOM 691 N N . SER A 1 89 ? -3.085 2.444 -13.606 1.00 93.12 89 SER A N 1
ATOM 692 C CA . SER A 1 89 ? -4.385 2.250 -14.267 1.00 93.12 89 SER A CA 1
ATOM 693 C C . SER A 1 89 ? -4.321 2.421 -15.792 1.00 93.12 89 SER A C 1
ATOM 695 O O . SER A 1 89 ? -5.105 1.789 -16.506 1.00 93.12 89 SER A O 1
ATOM 697 N N . GLU A 1 90 ? -3.331 3.171 -16.282 1.00 93.06 90 GLU A N 1
ATOM 698 C CA . GLU A 1 90 ? -3.051 3.400 -17.703 1.00 93.06 90 GLU A CA 1
ATOM 699 C C . GLU A 1 90 ? -2.383 2.195 -18.393 1.00 93.06 90 GLU A C 1
ATOM 701 O O . GLU A 1 90 ? -2.348 2.120 -19.621 1.00 93.06 90 GLU A O 1
ATOM 706 N N . LEU A 1 91 ? -1.890 1.216 -17.627 1.00 93.19 91 LEU A N 1
ATOM 707 C CA . LEU A 1 91 ? -1.305 -0.006 -18.175 1.00 93.19 91 LEU A CA 1
ATOM 708 C C . LEU A 1 91 ? -2.374 -0.993 -18.673 1.00 93.19 91 LEU A C 1
ATOM 710 O O . LEU A 1 91 ? -3.510 -0.999 -18.177 1.00 93.19 91 LEU A O 1
ATOM 714 N N . PRO A 1 92 ? -2.005 -1.913 -19.587 1.00 94.50 92 PRO A N 1
ATOM 715 C CA . PRO A 1 92 ? -2.839 -3.056 -19.939 1.00 94.50 92 PRO A CA 1
ATOM 716 C C . PRO A 1 92 ? -3.281 -3.851 -18.705 1.00 94.50 92 PRO A C 1
ATOM 718 O O . PRO A 1 92 ? -2.534 -3.996 -17.737 1.00 94.50 92 PRO A O 1
ATOM 721 N N . ALA A 1 93 ? -4.492 -4.415 -18.749 1.00 93.81 93 ALA A N 1
ATOM 722 C CA . ALA A 1 93 ? -5.117 -5.077 -17.597 1.00 93.81 93 ALA A CA 1
ATOM 723 C C . ALA A 1 93 ? -4.246 -6.169 -16.953 1.00 93.81 93 ALA A C 1
ATOM 725 O O . ALA A 1 93 ? -4.245 -6.323 -15.733 1.00 93.81 93 ALA A O 1
ATOM 726 N N . GLU A 1 94 ? -3.493 -6.898 -17.769 1.00 94.06 94 GLU A N 1
ATOM 727 C CA . GLU A 1 94 ? -2.584 -7.938 -17.308 1.00 94.06 94 GLU A CA 1
ATOM 728 C C . GLU A 1 94 ? -1.388 -7.368 -16.530 1.00 94.06 94 GLU A C 1
ATOM 730 O O . GLU A 1 94 ? -1.148 -7.783 -15.396 1.00 94.06 94 GLU A O 1
ATOM 735 N N . ALA A 1 95 ? -0.725 -6.338 -17.062 1.00 93.94 95 ALA A N 1
ATOM 736 C CA . ALA A 1 95 ? 0.360 -5.638 -16.375 1.00 93.94 95 ALA A CA 1
ATOM 737 C C . ALA A 1 95 ? -0.104 -5.025 -15.040 1.00 93.94 95 ALA A C 1
ATOM 739 O O . ALA A 1 95 ? 0.602 -5.123 -14.036 1.00 93.94 95 ALA A O 1
ATOM 740 N N . ARG A 1 96 ? -1.329 -4.476 -14.984 1.00 95.06 96 ARG A N 1
ATOM 741 C CA . ARG A 1 96 ? -1.929 -3.987 -13.726 1.00 95.06 96 ARG A CA 1
ATOM 742 C C . ARG A 1 96 ? -2.053 -5.079 -12.677 1.00 95.06 96 ARG A C 1
ATOM 744 O O . ARG A 1 96 ? -1.713 -4.862 -11.517 1.00 95.06 96 ARG A O 1
ATOM 751 N N . ARG A 1 97 ? -2.536 -6.256 -13.084 1.00 94.56 97 ARG A N 1
ATOM 752 C CA . ARG A 1 97 ? -2.673 -7.418 -12.199 1.00 94.56 97 ARG A CA 1
ATOM 753 C C . ARG A 1 97 ? -1.311 -7.877 -11.680 1.00 94.56 97 ARG A C 1
ATOM 755 O O . ARG A 1 97 ? -1.203 -8.225 -10.510 1.00 94.56 97 ARG A O 1
ATOM 762 N N . PHE A 1 98 ? -0.283 -7.855 -12.524 1.00 95.56 98 PHE A N 1
ATOM 763 C CA . PHE A 1 98 ? 1.071 -8.244 -12.134 1.00 95.56 98 PHE A CA 1
ATOM 764 C C . PHE A 1 98 ? 1.689 -7.267 -11.132 1.00 95.56 98 PHE A C 1
ATOM 766 O O . PHE A 1 98 ? 2.193 -7.704 -10.100 1.00 95.56 98 PHE A O 1
ATOM 773 N N . ILE A 1 99 ? 1.562 -5.957 -11.366 1.00 94.56 99 ILE A N 1
ATOM 774 C CA . ILE A 1 99 ? 1.972 -4.941 -10.387 1.00 94.56 99 ILE A CA 1
ATOM 775 C C . ILE A 1 99 ? 1.228 -5.137 -9.064 1.00 94.56 99 ILE A C 1
ATOM 777 O O . ILE A 1 99 ? 1.862 -5.144 -8.014 1.00 94.56 99 ILE A O 1
ATOM 781 N N . ALA A 1 100 ? -0.093 -5.337 -9.097 1.00 91.62 100 ALA A N 1
ATOM 782 C CA . ALA A 1 100 ? -0.884 -5.541 -7.884 1.00 91.62 100 ALA A CA 1
ATOM 783 C C . ALA A 1 100 ? -0.432 -6.778 -7.089 1.00 91.62 100 ALA A C 1
ATOM 785 O O . ALA A 1 100 ? -0.319 -6.705 -5.869 1.00 91.62 100 ALA A O 1
ATOM 786 N N . ALA A 1 101 ? -0.122 -7.888 -7.766 1.00 90.62 101 ALA A N 1
ATOM 787 C CA . ALA A 1 101 ? 0.400 -9.093 -7.123 1.00 90.62 101 ALA A CA 1
ATOM 788 C C . ALA A 1 101 ? 1.789 -8.866 -6.504 1.00 90.62 101 ALA A C 1
ATOM 790 O O . ALA A 1 101 ? 2.039 -9.291 -5.378 1.00 90.62 101 ALA A O 1
ATOM 791 N N . SER A 1 102 ? 2.674 -8.156 -7.210 1.00 93.69 102 SER A N 1
ATOM 792 C CA . SER A 1 102 ? 4.001 -7.798 -6.698 1.00 93.69 102 SER A CA 1
ATOM 793 C C . SER A 1 102 ? 3.907 -6.884 -5.471 1.00 93.69 102 SER A C 1
ATOM 795 O O . SER A 1 102 ? 4.560 -7.138 -4.462 1.00 93.69 102 SER A O 1
ATOM 797 N N . LEU A 1 103 ? 3.022 -5.880 -5.516 1.00 91.56 103 LEU A N 1
ATOM 798 C CA . LEU A 1 103 ? 2.734 -4.999 -4.386 1.00 91.56 103 LEU A CA 1
ATOM 799 C C . LEU A 1 103 ? 2.192 -5.784 -3.193 1.00 91.56 103 LEU A C 1
ATOM 801 O O . LEU A 1 103 ? 2.714 -5.615 -2.104 1.00 91.56 103 LEU A O 1
ATOM 805 N N . ALA A 1 104 ? 1.202 -6.660 -3.380 1.00 85.75 104 ALA A N 1
ATOM 806 C CA . ALA A 1 104 ? 0.644 -7.471 -2.294 1.00 85.75 104 ALA A CA 1
ATOM 807 C C . ALA A 1 104 ? 1.686 -8.403 -1.648 1.00 85.75 104 ALA A C 1
ATOM 809 O O . ALA A 1 104 ? 1.606 -8.696 -0.460 1.00 85.75 104 ALA A O 1
ATOM 810 N N . ASN A 1 105 ? 2.678 -8.853 -2.419 1.00 85.19 105 ASN A N 1
ATOM 811 C CA . ASN A 1 105 ? 3.786 -9.648 -1.898 1.00 85.19 105 ASN A CA 1
ATOM 812 C C . ASN A 1 105 ? 4.796 -8.800 -1.107 1.00 85.19 105 ASN A C 1
ATOM 814 O O . ASN A 1 105 ? 5.327 -9.251 -0.097 1.00 85.19 105 ASN A O 1
ATOM 818 N N . TYR A 1 106 ? 5.060 -7.574 -1.566 1.00 85.75 106 TYR A N 1
ATOM 819 C CA . TYR A 1 106 ? 5.980 -6.647 -0.905 1.00 85.75 106 TYR A CA 1
ATOM 820 C C . TYR A 1 106 ? 5.374 -6.030 0.364 1.00 85.75 106 TYR A C 1
ATOM 822 O O . TYR A 1 106 ? 6.050 -5.800 1.366 1.00 85.75 106 TYR A O 1
ATOM 830 N N . TYR A 1 107 ? 4.077 -5.753 0.315 1.00 80.56 107 TYR A N 1
ATOM 831 C CA . TYR A 1 107 ? 3.331 -5.050 1.333 1.00 80.56 107 TYR A CA 1
ATOM 832 C C . TYR A 1 107 ? 2.437 -6.006 2.104 1.00 80.56 107 TYR A C 1
ATOM 834 O O . TYR A 1 107 ? 1.341 -6.345 1.671 1.00 80.56 107 TYR A O 1
ATOM 842 N N . PHE A 1 108 ? 2.872 -6.360 3.308 1.00 76.50 108 PHE A N 1
ATOM 843 C CA . PHE A 1 108 ? 2.009 -7.035 4.264 1.00 76.50 108 PHE A CA 1
ATOM 844 C C . PHE A 1 108 ? 1.062 -6.009 4.907 1.00 76.50 108 PHE A C 1
ATOM 846 O O . PHE A 1 108 ? 1.406 -5.330 5.876 1.00 76.50 108 PHE A O 1
ATOM 853 N N . GLU A 1 109 ? -0.105 -5.817 4.293 1.00 87.00 109 GLU A N 1
ATOM 854 C CA . GLU A 1 109 ? -1.181 -4.959 4.795 1.00 87.00 109 GLU A CA 1
ATOM 855 C C . GLU A 1 109 ? -2.466 -5.754 5.019 1.00 87.00 109 GLU A C 1
ATOM 857 O O . GLU A 1 109 ? -2.712 -6.752 4.349 1.00 87.00 109 GLU A O 1
ATOM 862 N N . PHE A 1 110 ? -3.285 -5.297 5.963 1.00 92.56 110 PHE A N 1
ATOM 863 C CA . PHE A 1 110 ? -4.592 -5.878 6.246 1.00 92.56 110 PHE A CA 1
ATOM 864 C C . PHE A 1 110 ? -5.682 -4.855 6.013 1.00 92.56 110 PHE A C 1
ATOM 866 O O . PHE A 1 110 ? -5.682 -3.799 6.646 1.00 92.56 110 PHE A O 1
ATOM 873 N N . GLU A 1 111 ? -6.647 -5.167 5.159 1.00 93.94 111 GLU A N 1
ATOM 874 C CA . GLU A 1 111 ? -7.824 -4.321 5.015 1.00 93.94 111 GLU A CA 1
ATOM 875 C C . GLU A 1 111 ? -8.809 -4.618 6.149 1.00 93.94 111 GLU A C 1
ATOM 877 O O . GLU A 1 111 ? -9.334 -5.724 6.250 1.00 93.94 111 GLU A O 1
ATOM 882 N N . ILE A 1 112 ? -9.065 -3.639 7.020 1.00 97.38 112 ILE A N 1
ATOM 883 C CA . ILE A 1 112 ? -10.080 -3.739 8.072 1.00 97.38 112 ILE A CA 1
ATOM 884 C C . ILE A 1 112 ? -11.459 -3.624 7.418 1.00 97.38 112 ILE A C 1
ATOM 886 O O . ILE A 1 112 ? -11.838 -2.570 6.907 1.00 97.38 112 ILE A O 1
ATOM 890 N N . LEU A 1 113 ? -12.226 -4.709 7.502 1.00 96.88 113 LEU A N 1
ATOM 891 C CA . LEU A 1 113 ? -13.592 -4.809 6.988 1.00 96.88 113 LEU A CA 1
ATOM 892 C C . LEU A 1 113 ? -14.642 -4.628 8.093 1.00 96.88 113 LEU A C 1
ATOM 894 O O . LEU A 1 113 ? -15.763 -4.219 7.798 1.00 96.88 113 LEU A O 1
ATOM 898 N N . ARG A 1 114 ? -14.301 -4.946 9.353 1.00 97.56 114 ARG A N 1
ATOM 899 C CA . ARG A 1 114 ? -15.166 -4.828 10.545 1.00 97.56 114 ARG A CA 1
ATOM 900 C C . ARG A 1 114 ? -14.356 -4.486 11.791 1.00 97.56 114 ARG A C 1
ATOM 902 O O . ARG A 1 114 ? -13.213 -4.926 11.911 1.00 97.56 114 ARG A O 1
ATOM 909 N N . ILE A 1 115 ? -14.967 -3.775 12.740 1.00 98.12 115 ILE A N 1
ATOM 910 C CA . ILE A 1 115 ? -14.339 -3.405 14.012 1.00 98.12 115 ILE A CA 1
ATOM 911 C C . ILE A 1 115 ? -15.202 -3.946 15.146 1.00 98.12 115 ILE A C 1
ATOM 913 O O . ILE A 1 115 ? -16.237 -3.384 15.484 1.00 98.12 115 ILE A O 1
ATOM 917 N N . PHE A 1 116 ? -14.766 -5.043 15.757 1.00 97.69 116 PHE A N 1
ATOM 918 C CA . PHE A 1 116 ? -15.502 -5.660 16.856 1.00 97.69 116 PHE A CA 1
ATOM 919 C C . PHE A 1 116 ? -15.293 -4.905 18.166 1.00 97.69 116 PHE A C 1
ATOM 921 O O . PHE A 1 116 ? -16.206 -4.821 18.988 1.00 97.69 116 PHE A O 1
ATOM 928 N N . LYS A 1 117 ? -14.080 -4.381 18.389 1.00 98.06 117 LYS A N 1
ATOM 929 C CA . LYS A 1 117 ? -13.726 -3.737 19.653 1.00 98.06 117 LYS A CA 1
ATOM 930 C C . LYS A 1 117 ? -12.524 -2.809 19.527 1.00 98.06 117 LYS A C 1
ATOM 932 O O . LYS A 1 117 ? -11.569 -3.119 18.822 1.00 98.06 117 LYS A O 1
ATOM 937 N N . ILE A 1 118 ? -12.558 -1.708 20.280 1.00 97.94 118 ILE A N 1
ATOM 938 C CA . ILE A 1 118 ? -11.400 -0.848 20.542 1.00 97.94 118 ILE A CA 1
ATOM 939 C C . ILE A 1 118 ? -11.365 -0.538 22.043 1.00 97.94 118 ILE A C 1
ATOM 941 O O . ILE A 1 118 ? -12.337 -0.017 22.591 1.00 97.94 118 ILE A O 1
ATOM 945 N N . GLU A 1 119 ? -10.256 -0.853 22.715 1.00 97.62 119 GLU A N 1
ATOM 946 C CA . GLU A 1 119 ? -10.013 -0.476 24.115 1.00 97.62 119 GLU A CA 1
ATOM 947 C C . GLU A 1 119 ? -8.772 0.405 24.250 1.00 97.62 119 GLU A C 1
ATOM 949 O O . GLU A 1 119 ? -7.710 0.062 23.744 1.00 97.62 119 GLU A O 1
ATOM 954 N N . LEU A 1 120 ? -8.874 1.503 25.004 1.00 97.00 120 LEU A N 1
ATOM 955 C CA . LEU A 1 120 ? -7.719 2.313 25.388 1.00 97.00 120 LEU A CA 1
ATOM 956 C C . LEU A 1 120 ? -7.152 1.819 26.728 1.00 97.00 120 LEU A C 1
ATOM 958 O O . LEU A 1 120 ? -7.804 1.952 27.766 1.00 97.00 120 LEU A O 1
ATOM 962 N N . ARG A 1 121 ? -5.923 1.291 26.727 1.00 96.25 121 ARG A N 1
ATOM 963 C CA . ARG A 1 121 ? -5.183 0.894 27.940 1.00 96.25 121 ARG A CA 1
ATOM 964 C C . ARG A 1 121 ? -3.733 1.332 27.840 1.00 96.25 121 ARG A C 1
ATOM 966 O O . ARG A 1 121 ? -3.090 1.094 26.830 1.00 96.25 121 ARG A O 1
ATOM 973 N N . TYR A 1 122 ? -3.200 1.959 28.888 1.00 94.25 122 TYR A N 1
ATOM 974 C CA . TYR A 1 122 ? -1.783 2.359 28.945 1.00 94.25 122 TYR A CA 1
ATOM 975 C C . TYR A 1 122 ? -1.312 3.174 27.722 1.00 94.25 122 TYR A C 1
ATOM 977 O O . TYR A 1 122 ? -0.190 3.010 27.252 1.00 94.25 122 TYR A O 1
ATOM 985 N N . ASN A 1 123 ? -2.175 4.053 27.198 1.00 94.19 123 ASN A N 1
ATOM 986 C CA . ASN A 1 123 ? -1.923 4.842 25.983 1.00 94.19 123 ASN A CA 1
ATOM 987 C C . ASN A 1 123 ? -1.746 4.013 24.687 1.00 94.19 123 ASN A C 1
ATOM 989 O O . ASN A 1 123 ? -1.180 4.493 23.701 1.00 94.19 123 ASN A O 1
ATOM 993 N N . LEU A 1 124 ? -2.245 2.777 24.687 1.00 97.25 124 LEU A N 1
ATOM 994 C CA . LEU A 1 124 ? -2.393 1.914 23.522 1.00 97.25 124 LEU A CA 1
ATOM 995 C C . LEU A 1 124 ? -3.878 1.734 23.208 1.00 97.25 124 LEU A C 1
ATOM 997 O O . LEU A 1 124 ? -4.686 1.533 24.117 1.00 97.25 124 LEU A O 1
ATOM 1001 N N . LEU A 1 125 ? -4.224 1.771 21.926 1.00 98.00 125 LEU A N 1
ATOM 1002 C CA . LEU A 1 125 ? -5.495 1.256 21.437 1.00 98.00 125 LEU A CA 1
ATOM 1003 C C . LEU A 1 125 ? -5.316 -0.222 21.104 1.00 98.00 125 LEU A C 1
ATOM 1005 O O . LEU A 1 125 ? -4.460 -0.570 20.295 1.00 98.00 125 LEU A O 1
ATOM 1009 N N . MET A 1 126 ? -6.123 -1.069 21.732 1.00 98.12 126 MET A N 1
ATOM 1010 C CA . MET A 1 126 ? -6.198 -2.504 21.480 1.00 98.12 126 MET A CA 1
ATOM 1011 C C . MET A 1 126 ? -7.394 -2.755 20.567 1.00 98.12 126 MET A C 1
ATOM 1013 O O . MET A 1 126 ? -8.538 -2.530 20.971 1.00 98.12 126 MET A O 1
ATOM 1017 N N . PHE A 1 127 ? -7.121 -3.176 19.339 1.00 98.38 127 PHE A N 1
ATOM 1018 C CA . PHE A 1 127 ? -8.118 -3.455 18.316 1.00 98.38 127 PHE A CA 1
ATOM 1019 C C . PHE A 1 127 ? -8.456 -4.944 18.280 1.00 98.38 127 PHE A C 1
ATOM 1021 O O . PHE A 1 127 ? -7.569 -5.790 18.363 1.00 98.38 127 PHE A O 1
ATOM 1028 N N . ASP A 1 128 ? -9.736 -5.245 18.085 1.00 98.44 128 ASP A N 1
ATOM 1029 C CA . ASP A 1 128 ? -10.238 -6.543 17.634 1.00 98.44 128 ASP A CA 1
ATOM 1030 C C . ASP A 1 128 ? -11.037 -6.309 16.347 1.00 98.44 128 ASP A C 1
ATOM 1032 O O . ASP A 1 128 ? -12.041 -5.585 16.353 1.00 98.44 128 ASP A O 1
ATOM 1036 N N . VAL A 1 129 ? -10.545 -6.831 15.224 1.00 98.50 129 VAL A N 1
ATOM 1037 C CA . VAL A 1 129 ? -11.021 -6.490 13.878 1.00 98.50 129 VAL A CA 1
ATOM 1038 C C . VAL A 1 129 ? -11.179 -7.720 12.996 1.00 98.50 129 VAL A C 1
ATOM 1040 O O . VAL A 1 129 ? -10.465 -8.712 13.128 1.00 98.50 129 VAL A O 1
ATOM 1043 N N . GLY A 1 130 ? -12.101 -7.635 12.041 1.00 97.94 130 GLY A N 1
ATOM 1044 C CA . GLY A 1 130 ? -12.182 -8.566 10.920 1.00 97.94 130 GLY A CA 1
ATOM 1045 C C . GLY A 1 130 ? -11.470 -7.974 9.712 1.00 97.94 130 GLY A C 1
ATOM 1046 O O . GLY A 1 130 ? -11.800 -6.854 9.313 1.00 97.94 130 GLY A O 1
ATOM 1047 N N . THR A 1 131 ? -10.526 -8.712 9.127 1.00 96.75 131 THR A N 1
ATOM 1048 C CA . THR A 1 131 ? -9.796 -8.287 7.928 1.00 96.75 131 THR A CA 1
ATOM 1049 C C . THR A 1 131 ? -10.056 -9.210 6.740 1.00 96.75 131 THR A C 1
ATOM 1051 O O . THR A 1 131 ? -10.653 -10.282 6.871 1.00 96.75 131 THR A O 1
ATOM 1054 N N . ASP A 1 132 ? -9.588 -8.803 5.567 1.00 93.25 132 ASP A N 1
ATOM 1055 C CA . ASP A 1 132 ? -9.495 -9.622 4.351 1.00 93.25 132 ASP A CA 1
ATOM 1056 C C . ASP A 1 132 ? -8.690 -10.929 4.521 1.00 93.25 132 ASP A C 1
ATOM 1058 O O . ASP A 1 132 ? -8.873 -11.878 3.759 1.00 93.25 132 ASP A O 1
ATOM 1062 N N . HIS A 1 133 ? -7.870 -11.019 5.570 1.00 90.56 133 HIS A N 1
ATOM 1063 C CA . HIS A 1 133 ? -7.101 -12.202 5.968 1.00 90.56 133 HIS A CA 1
ATOM 1064 C C . HIS A 1 133 ? -7.637 -12.885 7.244 1.00 90.56 133 HIS A C 1
ATOM 1066 O O . HIS A 1 133 ? -6.931 -13.689 7.859 1.00 90.56 133 HIS A O 1
ATOM 1072 N N . GLY A 1 134 ? -8.880 -12.595 7.640 1.00 93.81 134 GLY A N 1
ATOM 1073 C CA . GLY A 1 134 ? -9.529 -13.165 8.822 1.00 93.81 134 GLY A CA 1
ATOM 1074 C C . GLY A 1 134 ? -9.471 -12.261 10.0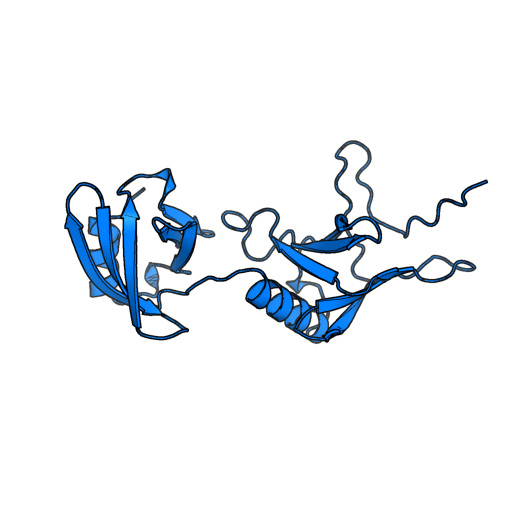62 1.00 93.81 134 GLY A C 1
ATOM 1075 O O . GLY A 1 134 ? -9.078 -11.099 9.977 1.00 93.81 134 GLY A O 1
ATOM 1076 N N . PRO A 1 135 ? -9.923 -12.753 11.228 1.00 97.00 135 PRO A N 1
ATOM 1077 C CA . PRO A 1 135 ? -9.929 -11.967 12.458 1.00 97.00 135 PRO A CA 1
ATOM 1078 C C . PRO A 1 135 ? -8.507 -11.705 12.970 1.00 97.00 135 PRO A C 1
ATOM 1080 O O . PRO A 1 135 ? -7.652 -12.593 12.932 1.00 97.00 135 PRO A O 1
ATOM 1083 N N . ARG A 1 136 ? -8.264 -10.494 13.480 1.00 96.81 136 ARG A N 1
ATOM 1084 C CA . ARG A 1 136 ? -6.981 -10.074 14.054 1.00 96.81 136 ARG A CA 1
ATOM 1085 C C . ARG A 1 136 ? -7.166 -9.203 15.285 1.00 96.81 136 ARG A C 1
ATOM 1087 O O . ARG A 1 136 ? -8.089 -8.398 15.361 1.00 96.81 136 ARG A O 1
ATOM 1094 N N . GLN A 1 137 ? -6.215 -9.332 16.202 1.00 97.81 137 GLN A N 1
ATOM 1095 C CA . GLN A 1 137 ? -6.029 -8.419 17.320 1.00 97.81 137 GLN A CA 1
ATOM 1096 C C . GLN A 1 137 ? -4.663 -7.754 17.188 1.00 97.81 137 GLN A C 1
ATOM 1098 O O . GLN A 1 137 ? -3.686 -8.426 16.852 1.00 97.81 137 GLN A O 1
ATOM 1103 N N . PHE A 1 138 ? -4.611 -6.443 17.404 1.00 97.31 138 PHE A N 1
ATOM 1104 C CA . PHE A 1 138 ? -3.368 -5.678 17.355 1.00 97.31 138 PHE A CA 1
ATOM 1105 C C . PHE A 1 138 ? -3.426 -4.463 18.276 1.00 97.31 138 PHE A C 1
ATOM 1107 O O . PHE A 1 138 ? -4.501 -3.958 18.609 1.00 97.31 138 PHE A O 1
ATOM 1114 N N . GLU A 1 139 ? -2.255 -3.966 18.656 1.00 97.75 139 GLU A N 1
ATOM 1115 C CA . GLU A 1 139 ? -2.103 -2.767 19.466 1.00 97.75 139 GLU A CA 1
ATOM 1116 C C . GLU A 1 139 ? -1.390 -1.658 18.693 1.00 97.75 139 GLU A C 1
ATOM 1118 O O . GLU A 1 139 ? -0.420 -1.897 17.978 1.00 97.75 139 GLU A O 1
ATOM 1123 N N . MET A 1 140 ? -1.828 -0.416 18.883 1.00 96.56 140 MET A N 1
ATOM 1124 C CA . MET A 1 140 ? -1.142 0.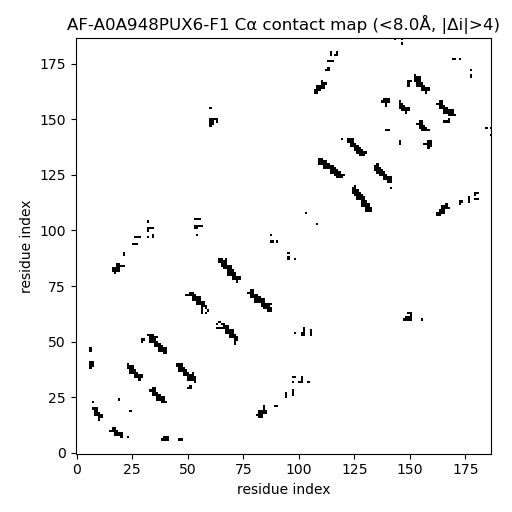771 18.367 1.00 96.56 140 MET A CA 1
ATOM 1125 C C . MET A 1 140 ? -1.032 1.846 19.446 1.00 96.56 140 MET A C 1
ATOM 1127 O O . MET A 1 140 ? -1.916 1.982 20.294 1.00 96.56 140 MET A O 1
ATOM 1131 N N . HIS A 1 141 ? 0.021 2.664 19.408 1.00 96.12 141 HIS A N 1
ATOM 1132 C CA . HIS A 1 141 ? 0.082 3.854 20.260 1.00 96.12 141 HIS A CA 1
ATOM 1133 C C . HIS A 1 141 ? -1.029 4.840 19.894 1.00 96.12 141 HIS A C 1
ATOM 1135 O O . HIS A 1 141 ? -1.232 5.145 18.719 1.00 96.12 141 HIS A O 1
ATOM 1141 N N . TRP A 1 142 ? -1.715 5.387 20.902 1.00 95.69 142 TRP A N 1
ATOM 1142 C CA . TRP A 1 142 ? -2.754 6.396 20.692 1.00 95.69 142 TRP A CA 1
ATOM 1143 C C . TRP A 1 142 ? -2.128 7.768 20.403 1.00 95.69 142 TRP A C 1
ATOM 1145 O O . TRP A 1 142 ? -2.005 8.627 21.277 1.00 95.69 142 TRP A O 1
ATOM 1155 N N . ARG A 1 143 ? -1.619 7.934 19.178 1.00 92.44 143 ARG A N 1
ATOM 1156 C CA . ARG A 1 143 ? -0.912 9.130 18.705 1.00 92.44 143 ARG A CA 1
ATOM 1157 C C . ARG A 1 143 ? -1.236 9.406 17.236 1.00 92.44 143 ARG A C 1
ATOM 1159 O O . ARG A 1 143 ? -1.491 8.483 16.466 1.00 92.44 143 ARG A O 1
ATOM 1166 N N . GLY A 1 144 ? -1.179 10.682 16.853 1.00 87.25 144 GLY A N 1
ATOM 1167 C CA . GLY A 1 144 ? -1.558 11.146 15.515 1.00 87.25 144 GLY A CA 1
ATOM 1168 C C . GLY A 1 144 ? -0.756 10.519 14.369 1.00 87.25 144 GLY A C 1
ATOM 1169 O O . GLY A 1 144 ? -1.309 10.185 13.330 1.00 87.25 144 GLY A O 1
ATOM 1170 N N . ASP A 1 145 ? 0.540 10.286 14.574 1.00 88.88 145 ASP A N 1
ATOM 1171 C CA . ASP A 1 145 ? 1.451 9.680 13.594 1.00 88.88 145 ASP A CA 1
ATOM 1172 C C . ASP A 1 145 ? 1.134 8.208 13.286 1.00 88.88 145 ASP A C 1
ATOM 1174 O O . ASP A 1 145 ? 1.542 7.691 12.243 1.00 88.88 145 ASP A O 1
ATOM 1178 N N . ARG A 1 146 ? 0.371 7.548 14.167 1.00 94.56 146 ARG A N 1
ATOM 1179 C CA . ARG A 1 146 ? 0.002 6.132 14.060 1.00 94.56 146 ARG A CA 1
ATOM 1180 C C . ARG A 1 146 ? -1.292 5.880 13.301 1.00 94.56 146 ARG A C 1
ATOM 1182 O O . ARG A 1 146 ? -1.556 4.733 12.962 1.00 94.56 146 ARG A O 1
ATOM 1189 N N . ALA A 1 147 ? -2.069 6.918 13.001 1.00 94.38 147 ALA A N 1
ATOM 1190 C CA . ALA A 1 147 ? -3.196 6.823 12.081 1.00 94.38 147 ALA A CA 1
ATOM 1191 C C . ALA A 1 147 ? -3.117 7.952 11.054 1.00 94.38 147 ALA A C 1
ATOM 1193 O O . ALA A 1 147 ? -3.313 9.118 11.384 1.00 94.38 147 ALA A O 1
ATOM 1194 N N . GLN A 1 148 ? -2.823 7.602 9.806 1.00 92.38 148 GLN A N 1
ATOM 1195 C CA . GLN A 1 148 ? -2.621 8.558 8.719 1.00 92.38 148 GLN A CA 1
ATOM 1196 C C . GLN A 1 148 ? -3.759 8.480 7.703 1.00 92.38 148 GLN A C 1
ATOM 1198 O O . GLN A 1 148 ? -4.383 7.434 7.539 1.00 92.38 148 GLN A O 1
ATOM 1203 N N . ASN A 1 149 ? -4.026 9.584 7.004 1.00 90.75 149 ASN A N 1
ATOM 1204 C CA . ASN A 1 149 ? -5.041 9.634 5.948 1.00 90.75 149 ASN A CA 1
ATOM 1205 C C . ASN A 1 149 ? -4.672 8.713 4.787 1.00 90.75 149 ASN A C 1
ATOM 1207 O O . ASN A 1 149 ? -3.643 8.913 4.155 1.00 90.75 149 ASN A O 1
ATOM 1211 N N . TYR A 1 150 ? -5.533 7.750 4.477 1.00 87.56 150 TYR A N 1
ATOM 1212 C CA . TYR A 1 150 ? -5.399 6.903 3.298 1.00 87.56 150 TYR A CA 1
ATOM 1213 C C . TYR A 1 150 ? -6.336 7.412 2.203 1.00 87.56 150 TYR A C 1
ATOM 1215 O O . TYR A 1 150 ? -7.560 7.276 2.296 1.00 87.56 150 TYR A O 1
ATOM 1223 N N . GLY A 1 151 ? -5.773 8.040 1.171 1.00 83.88 151 GLY A N 1
ATOM 1224 C CA . GLY A 1 151 ? -6.579 8.750 0.179 1.00 83.88 151 GLY A CA 1
ATOM 1225 C C . GLY A 1 151 ? -7.439 9.851 0.820 1.00 83.88 151 GLY A C 1
ATOM 1226 O O . GLY A 1 151 ? -6.979 10.575 1.699 1.00 83.88 151 GLY A O 1
ATOM 1227 N N . LYS A 1 152 ? -8.688 10.005 0.360 1.00 84.56 152 LYS A N 1
ATOM 1228 C CA . LYS A 1 152 ? -9.592 11.072 0.836 1.00 84.56 152 LYS A CA 1
ATOM 1229 C C . LYS A 1 152 ? -10.408 10.700 2.078 1.00 84.56 152 LYS A C 1
ATOM 1231 O O . LYS A 1 152 ? -10.790 11.586 2.827 1.00 84.56 152 LYS A O 1
ATOM 1236 N N . GLU A 1 153 ? -10.722 9.419 2.248 1.00 89.81 153 GLU A N 1
ATOM 1237 C CA . GLU A 1 153 ? -11.820 8.963 3.124 1.00 89.81 153 GLU A CA 1
ATOM 1238 C C . GLU A 1 153 ? -11.413 7.771 4.000 1.00 89.81 153 GLU A C 1
ATOM 1240 O O . GLU A 1 153 ? -12.212 7.260 4.785 1.00 89.81 153 GLU A O 1
ATOM 1245 N N . GLY A 1 154 ? -10.182 7.291 3.834 1.00 93.19 154 GLY A N 1
ATOM 1246 C CA . GLY A 1 154 ? -9.649 6.139 4.536 1.00 93.19 154 GLY A CA 1
ATOM 1247 C C . GLY A 1 154 ? -8.596 6.504 5.575 1.00 93.19 154 GLY A C 1
ATOM 1248 O O . GLY A 1 154 ? -8.163 7.654 5.698 1.00 93.19 154 GLY A O 1
ATOM 1249 N N . LYS A 1 155 ? -8.131 5.484 6.297 1.00 94.38 155 LYS A N 1
ATOM 1250 C CA . LYS A 1 155 ? -7.010 5.564 7.238 1.00 94.38 155 LYS A CA 1
ATOM 1251 C C . LYS A 1 155 ? -6.065 4.383 7.071 1.00 94.38 155 LYS A C 1
ATOM 1253 O O . LYS A 1 155 ? -6.515 3.266 6.834 1.00 94.38 155 LYS A O 1
ATOM 1258 N N . VAL A 1 156 ? -4.773 4.629 7.260 1.00 94.19 156 VAL A N 1
ATOM 1259 C CA . VAL A 1 156 ? -3.781 3.589 7.554 1.00 94.19 156 VAL A CA 1
ATOM 1260 C C . VAL A 1 156 ? -3.418 3.694 9.023 1.00 94.19 156 VAL A C 1
ATOM 1262 O O . VAL A 1 156 ? -3.006 4.761 9.478 1.00 94.19 156 VAL A O 1
ATOM 1265 N N . LEU A 1 157 ? -3.566 2.593 9.746 1.00 95.69 157 LEU A N 1
ATOM 1266 C CA . LEU A 1 157 ? -3.119 2.426 11.117 1.00 95.69 157 LEU A CA 1
ATOM 1267 C C . LEU A 1 157 ? -1.807 1.646 11.132 1.00 95.69 157 LEU A C 1
ATOM 1269 O O . LEU A 1 157 ? -1.649 0.684 10.377 1.00 95.69 157 LEU A O 1
ATOM 1273 N N . PHE A 1 158 ? -0.902 2.048 12.015 1.00 94.44 158 PHE A N 1
ATOM 1274 C CA . PHE A 1 158 ? 0.371 1.377 12.250 1.00 94.44 158 PHE A CA 1
ATOM 1275 C C . PHE A 1 158 ? 0.358 0.762 13.645 1.00 94.44 158 PHE A C 1
ATOM 1277 O O . PHE A 1 158 ? 0.225 1.488 14.637 1.00 94.44 158 PHE A O 1
ATOM 1284 N N . ASP A 1 159 ? 0.484 -0.562 13.714 1.00 94.81 159 ASP A N 1
ATOM 1285 C CA . ASP A 1 159 ? 0.622 -1.264 14.989 1.00 94.81 159 ASP A CA 1
ATOM 1286 C C . ASP A 1 159 ? 2.019 -1.045 15.610 1.00 94.81 159 ASP A C 1
ATOM 1288 O O . ASP A 1 159 ? 2.875 -0.344 15.060 1.00 94.81 159 ASP A O 1
ATOM 1292 N N . ILE A 1 160 ? 2.257 -1.625 16.786 1.00 94.25 160 ILE A N 1
ATOM 1293 C CA . ILE A 1 160 ? 3.554 -1.550 17.483 1.00 94.25 160 ILE A CA 1
ATOM 1294 C C . ILE A 1 160 ? 4.721 -2.218 16.729 1.00 94.25 160 ILE A C 1
ATOM 1296 O O . ILE A 1 160 ? 5.876 -1.990 17.085 1.00 94.25 160 ILE A O 1
ATOM 1300 N N . PHE A 1 161 ? 4.434 -3.035 15.714 1.00 90.94 161 PHE A N 1
ATOM 1301 C CA . PHE A 1 161 ? 5.406 -3.723 14.862 1.00 90.94 161 PHE A CA 1
ATOM 1302 C C . PHE A 1 161 ? 5.491 -3.109 13.456 1.00 90.94 161 PHE A C 1
ATOM 1304 O O . PHE A 1 161 ? 6.134 -3.685 12.583 1.00 90.94 161 PHE A O 1
ATOM 1311 N N . GLU A 1 162 ? 4.867 -1.947 13.239 1.00 88.25 162 GLU A N 1
ATOM 1312 C CA . GLU A 1 162 ? 4.787 -1.250 11.951 1.00 88.25 162 GLU A CA 1
ATOM 1313 C C . GLU A 1 162 ? 4.000 -2.008 10.857 1.00 88.25 162 GLU A C 1
ATOM 1315 O O . GLU A 1 162 ? 4.085 -1.664 9.674 1.00 88.25 162 GLU A O 1
ATOM 1320 N N . ASN A 1 163 ? 3.173 -2.997 11.224 1.00 90.50 163 ASN A N 1
ATOM 1321 C CA . ASN A 1 163 ? 2.218 -3.585 10.284 1.00 90.50 163 ASN A CA 1
ATOM 1322 C C . ASN A 1 163 ? 1.116 -2.576 9.962 1.00 90.50 163 ASN A C 1
ATOM 1324 O O . ASN A 1 163 ? 0.650 -1.825 10.826 1.00 90.50 163 ASN A O 1
ATOM 1328 N N . ARG A 1 164 ? 0.662 -2.595 8.707 1.00 92.00 164 ARG A N 1
ATOM 1329 C CA . ARG A 1 164 ? -0.327 -1.641 8.201 1.00 92.00 164 ARG A CA 1
ATOM 1330 C C . ARG A 1 164 ? -1.715 -2.253 8.198 1.00 92.00 164 ARG A C 1
ATOM 1332 O O . ARG A 1 164 ? -1.959 -3.251 7.526 1.00 92.00 164 ARG A O 1
ATOM 1339 N N . TYR A 1 165 ? -2.632 -1.596 8.891 1.00 95.56 165 TYR A N 1
ATOM 1340 C CA . TYR A 1 165 ? -4.053 -1.909 8.855 1.00 95.56 165 TYR A CA 1
ATOM 1341 C C . TYR A 1 165 ? -4.800 -0.774 8.163 1.00 95.56 165 TYR A C 1
ATOM 1343 O O . TYR A 1 165 ? -4.716 0.379 8.577 1.00 95.56 165 TYR A O 1
ATOM 1351 N N . ILE A 1 166 ? -5.514 -1.077 7.087 1.00 94.38 166 ILE A N 1
ATOM 1352 C CA . ILE A 1 166 ? -6.101 -0.080 6.198 1.00 94.38 166 ILE A CA 1
ATOM 1353 C C . ILE A 1 166 ? -7.617 -0.129 6.306 1.00 94.38 166 ILE A C 1
ATOM 1355 O O . ILE A 1 166 ? -8.235 -1.153 6.050 1.00 94.38 166 ILE A O 1
ATOM 1359 N N . VAL A 1 167 ? -8.228 1.010 6.608 1.00 95.50 167 VAL A N 1
ATOM 1360 C CA . VAL A 1 167 ? -9.650 1.255 6.359 1.00 95.50 167 VAL A CA 1
ATOM 1361 C C . VAL A 1 167 ? -9.723 2.070 5.071 1.00 95.50 167 VAL A C 1
ATOM 1363 O O . VAL A 1 167 ? -9.388 3.252 5.086 1.00 95.50 167 VAL A O 1
ATOM 1366 N N . ARG A 1 168 ? -10.109 1.468 3.9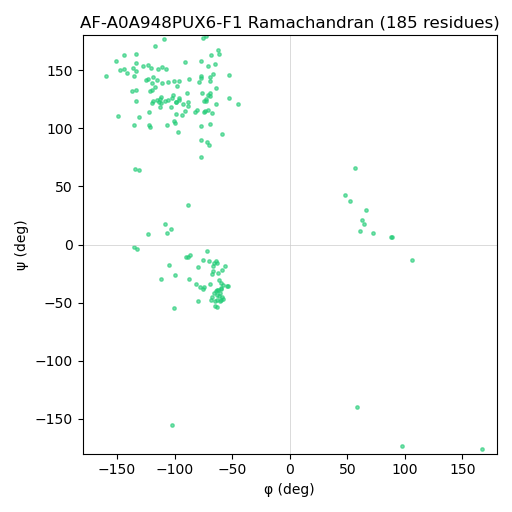37 1.00 91.12 168 ARG A N 1
ATOM 1367 C CA . ARG A 1 168 ? -10.061 2.145 2.617 1.00 91.12 168 ARG A CA 1
ATOM 1368 C C . ARG A 1 168 ? -11.008 3.348 2.524 1.00 91.12 168 ARG A C 1
ATOM 1370 O O . ARG A 1 168 ? -10.658 4.360 1.925 1.00 91.12 168 ARG A O 1
ATOM 1377 N N . ASP A 1 169 ? -12.206 3.224 3.091 1.00 92.94 169 ASP A N 1
ATOM 1378 C CA . ASP A 1 169 ? -13.216 4.284 3.184 1.00 92.94 169 ASP A CA 1
ATOM 1379 C C . ASP A 1 169 ? -14.024 4.062 4.467 1.00 92.94 169 ASP A C 1
ATOM 1381 O O . ASP A 1 169 ? -14.783 3.095 4.563 1.00 92.94 169 ASP A O 1
ATOM 1385 N N . ILE A 1 170 ? -13.859 4.947 5.454 1.00 94.25 170 ILE A N 1
ATOM 1386 C CA . ILE A 1 170 ? -14.538 4.832 6.753 1.00 94.25 170 ILE A CA 1
ATOM 1387 C C . ILE A 1 170 ? -16.058 4.810 6.561 1.00 94.25 170 ILE A C 1
ATOM 1389 O O . ILE A 1 170 ? -16.757 4.075 7.252 1.00 94.25 170 ILE A O 1
ATOM 1393 N N . ARG A 1 171 ? -16.590 5.538 5.574 1.00 93.00 171 ARG A N 1
ATOM 1394 C CA . ARG A 1 171 ? -18.039 5.665 5.345 1.00 93.00 171 ARG A CA 1
ATOM 1395 C C . ARG A 1 171 ? -18.674 4.377 4.825 1.00 93.00 171 ARG A C 1
ATOM 1397 O O . ARG A 1 171 ? -19.898 4.270 4.815 1.00 93.00 171 ARG A O 1
ATOM 1404 N N . LYS A 1 172 ? -17.863 3.416 4.367 1.00 94.94 172 LYS A N 1
ATOM 1405 C CA . LYS A 1 172 ? -18.324 2.088 3.933 1.00 94.94 172 LYS A CA 1
ATOM 1406 C C . LYS A 1 172 ? -18.393 1.072 5.073 1.00 94.94 172 LYS A C 1
ATOM 1408 O O . LYS A 1 172 ? -18.958 -0.000 4.871 1.00 94.94 172 LYS A O 1
ATOM 1413 N N . LEU A 1 173 ? -17.845 1.391 6.246 1.00 95.06 173 LEU A N 1
ATOM 1414 C CA . LEU A 1 173 ? -18.024 0.574 7.444 1.00 95.06 173 LEU A CA 1
ATOM 1415 C C . LEU A 1 173 ? -19.479 0.647 7.934 1.00 95.06 173 LEU A C 1
ATOM 1417 O O . LEU A 1 173 ? -20.225 1.555 7.560 1.00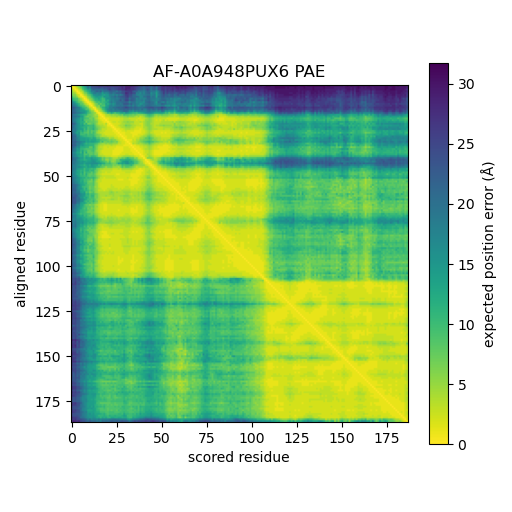 95.06 173 LEU A O 1
ATOM 1421 N N . SER A 1 174 ? -19.902 -0.289 8.787 1.00 96.81 174 SER A N 1
ATOM 1422 C CA . SER A 1 174 ? -21.230 -0.184 9.406 1.00 96.81 174 SER A CA 1
ATOM 1423 C C . SER A 1 174 ? -21.306 1.042 10.336 1.00 96.81 174 SER A C 1
ATOM 1425 O O . SER A 1 174 ? -20.269 1.471 10.843 1.00 96.81 174 SER A O 1
ATOM 1427 N N . PRO A 1 175 ? -22.496 1.614 10.606 1.00 96.81 175 PRO A N 1
ATOM 1428 C CA . PRO A 1 175 ? -22.616 2.764 11.508 1.00 96.81 175 PRO A CA 1
ATOM 1429 C C . PRO A 1 175 ? -21.999 2.529 12.896 1.00 96.81 175 PRO A C 1
ATOM 1431 O O . PRO A 1 175 ? -21.390 3.436 13.454 1.00 96.81 175 PRO A O 1
ATOM 1434 N N . GLU A 1 176 ? -22.107 1.304 13.418 1.00 96.62 176 GLU A N 1
ATOM 1435 C CA . GLU A 1 176 ? -21.495 0.892 14.687 1.00 96.62 176 GLU A CA 1
ATOM 1436 C C . GLU A 1 176 ? -19.962 0.920 14.617 1.00 96.62 176 GLU A C 1
ATOM 1438 O O . GLU A 1 176 ? -19.313 1.531 15.466 1.00 96.62 176 GLU A O 1
ATOM 1443 N N . ASP A 1 177 ? -19.377 0.323 13.571 1.00 97.62 177 ASP A N 1
ATOM 1444 C CA . ASP A 1 177 ? -17.924 0.336 13.372 1.00 97.62 177 ASP A CA 1
ATOM 1445 C C . ASP A 1 177 ? -17.410 1.779 13.172 1.00 97.62 177 ASP A C 1
ATOM 1447 O O . ASP A 1 177 ? -16.350 2.136 13.686 1.00 97.62 177 ASP A O 1
ATOM 1451 N N . GLN A 1 178 ? -18.157 2.626 12.448 1.00 96.62 178 GLN A N 1
ATOM 1452 C CA . GLN A 1 178 ? -17.822 4.041 12.238 1.00 96.62 178 GLN A CA 1
ATOM 1453 C C . GLN A 1 178 ? -17.811 4.823 13.553 1.00 96.62 178 GLN A C 1
ATOM 1455 O O . GLN A 1 178 ? -16.857 5.557 13.822 1.00 96.62 178 GLN A O 1
ATOM 1460 N N . GLU A 1 179 ? -18.848 4.674 14.380 1.00 95.50 179 GLU A N 1
ATOM 1461 C CA . GLU A 1 179 ? -18.919 5.330 15.689 1.00 95.50 179 GLU A CA 1
ATOM 1462 C C . GLU A 1 179 ? -17.751 4.891 16.578 1.00 95.50 179 GLU A C 1
ATOM 1464 O O . GLU A 1 179 ? -17.054 5.725 17.162 1.00 95.50 179 GLU A O 1
ATOM 1469 N N . LEU A 1 180 ? -17.498 3.582 16.644 1.00 96.31 180 LEU A N 1
ATOM 1470 C CA . LEU A 1 180 ? -16.414 3.031 17.444 1.00 96.31 180 LEU A CA 1
ATOM 1471 C C . LEU A 1 180 ? -15.047 3.542 16.972 1.00 96.31 180 LEU A C 1
ATOM 1473 O O . LEU A 1 180 ? -14.233 3.949 17.799 1.00 96.31 180 LEU A O 1
ATOM 1477 N N . PHE A 1 181 ? -14.806 3.575 15.661 1.00 96.25 181 PHE A N 1
ATOM 1478 C CA . PHE A 1 181 ? -13.557 4.069 15.086 1.00 96.25 181 PHE A CA 1
ATOM 1479 C C . PHE A 1 181 ? -13.339 5.559 15.381 1.00 96.25 181 PHE A C 1
ATOM 1481 O O . PHE A 1 181 ? -12.314 5.944 15.946 1.00 96.25 181 PHE A O 1
ATOM 1488 N N . THR A 1 182 ? -14.326 6.397 15.047 1.00 94.56 182 THR A N 1
ATOM 1489 C CA . THR A 1 182 ? -14.247 7.864 15.181 1.00 94.56 182 THR A CA 1
ATOM 1490 C C . THR A 1 182 ? -14.182 8.342 16.631 1.00 94.56 182 THR A C 1
ATOM 1492 O O . THR A 1 182 ? -13.633 9.411 16.895 1.00 94.56 182 THR A O 1
ATOM 1495 N N . ARG A 1 183 ? -14.650 7.535 17.596 1.00 94.94 183 ARG A N 1
ATOM 1496 C CA . ARG A 1 183 ? -14.476 7.799 19.034 1.00 94.94 183 ARG A CA 1
ATOM 1497 C C . ARG A 1 183 ? -13.004 7.887 19.445 1.00 94.94 183 ARG A C 1
ATOM 1499 O O . ARG A 1 183 ? -12.683 8.633 20.368 1.00 94.94 183 ARG A O 1
ATOM 1506 N N . PHE A 1 184 ? -12.124 7.129 18.790 1.00 94.38 184 PHE A N 1
ATOM 1507 C CA . PHE A 1 184 ? -10.702 7.062 19.136 1.00 94.38 184 PHE A CA 1
ATOM 1508 C C . PHE A 1 184 ? -9.786 7.683 18.082 1.00 94.38 184 PHE A C 1
ATOM 1510 O O . PHE A 1 184 ? -8.725 8.181 18.453 1.00 94.38 184 PHE A O 1
ATOM 1517 N N . ILE A 1 185 ? -10.182 7.661 16.805 1.00 92.00 185 ILE A N 1
ATOM 1518 C CA . ILE A 1 185 ? -9.393 8.120 15.656 1.00 92.00 185 ILE A CA 1
ATOM 1519 C C . ILE A 1 185 ? -10.162 9.230 14.921 1.00 92.00 185 ILE A C 1
ATOM 1521 O O . ILE A 1 185 ? -11.082 8.955 14.152 1.00 92.00 185 ILE A O 1
ATOM 1525 N N . TYR A 1 186 ? -9.789 10.490 15.156 1.00 81.06 186 TYR A N 1
ATOM 1526 C CA . TYR A 1 186 ? -10.527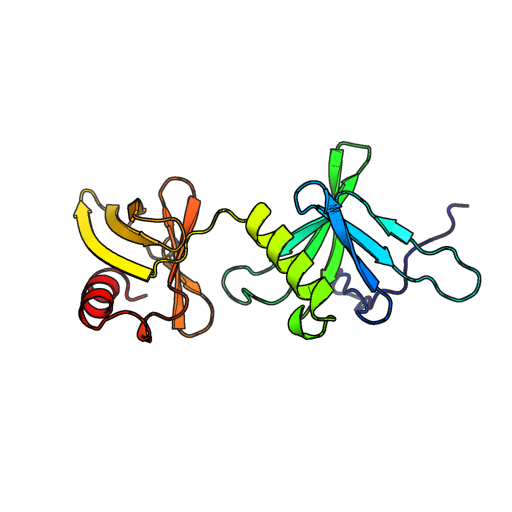 11.674 14.667 1.00 81.06 186 TYR A CA 1
ATOM 1527 C C . TYR A 1 186 ? -9.651 12.754 14.012 1.00 81.06 186 TYR A C 1
ATOM 1529 O O . TYR A 1 186 ? -10.171 13.763 13.536 1.00 81.06 186 TYR A O 1
ATOM 1537 N N . TRP A 1 187 ? -8.332 12.569 14.019 1.00 74.56 187 TRP A N 1
ATOM 1538 C CA . TRP A 1 187 ? -7.358 13.397 13.300 1.00 74.56 187 TRP A CA 1
ATOM 1539 C C . TRP A 1 187 ? -7.153 12.859 11.891 1.00 74.56 187 TRP A C 1
ATOM 1541 O O . TRP A 1 187 ? -7.292 11.627 11.729 1.00 74.56 187 TRP A O 1
#

Foldseek 3Di:
DPDPPQADFPPPPPPPATEADQVQWDWDQDPPLFIWIWGHHPPPDDIDIDTRWAWDAPCCAACVQAFIWIWHQDPVRDIDTSGTHGHLVPHDPNNSVSNVSRCCSVAQEWEFQAWPDWDQDPQKTWTFTQTPVGTDIFIAGLDPVQWGHRHPAKIWGQGPVRHTYIHNHLVNHDPVRSVRCCVRDVD

Nearest PDB structures (foldseek):
  3npg-assembly1_B  TM=5.242E-01  e=1.801E+00  Pyrococcus horikoshii
  3npg-assembly1_D  TM=5.250E-01  e=1.905E+00  Pyrococcus horikoshii
  4r4k-assembly1_A  TM=2.567E-01  e=2.387E+00  Bacteroides caccae ATCC 43185
  2v9j-assembly1_B  TM=3.411E-01  e=4.436E+00  Homo sapiens

Solvent-accessible surface area (backbone atoms only — not comparable to full-atom values): 10469 Å² total; per-residue (Å²): 132,86,75,85,77,73,61,78,52,55,64,55,86,91,72,85,54,47,34,51,44,73,92,42,47,47,64,42,78,49,70,95,47,19,26,30,40,36,36,51,39,62,95,95,52,76,62,48,76,46,64,66,2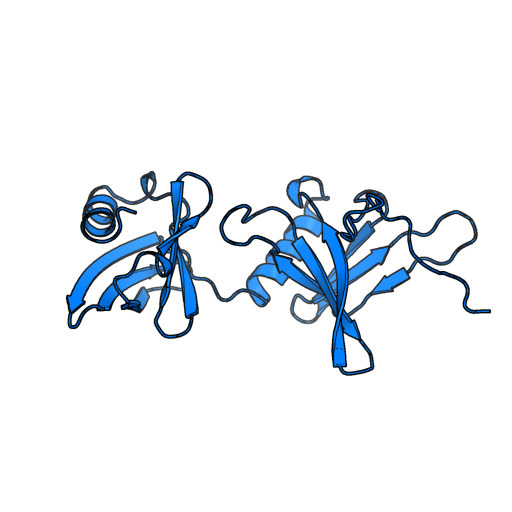3,40,38,43,61,76,35,64,40,74,37,66,76,31,35,35,32,36,29,30,66,47,98,88,68,47,82,42,75,80,29,26,37,59,53,49,82,81,45,59,71,66,40,37,51,42,48,51,46,14,32,55,70,68,46,75,62,37,46,52,70,42,58,80,43,79,43,84,54,97,68,24,36,39,39,33,32,36,31,85,87,45,77,48,72,53,45,22,60,75,48,72,90,32,44,42,60,25,56,93,56,16,34,37,34,33,35,81,83,68,45,38,40,30,31,75,43,50,86,76,40,54,73,66,33,37,52,61,46,48,75,77,57,80,120

Secondary structure (DSSP, 8-state):
--------EEE-TTT--EEE-GGGEEEEE-GGG-EEEEEPPPTTSPPEEEEEEEEEESSTTTSTT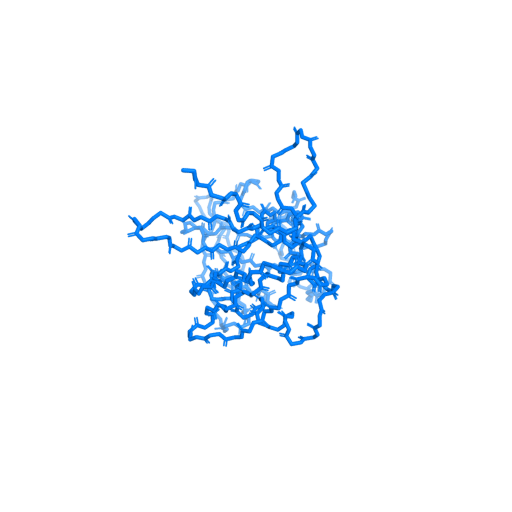S-EEEEEE-TTS-EEEEEEES-GGGS-HHHHHHHHHHHHHH--EEEEEEEEEEEEETTEEEEEEEETTEEEEEEEESSGGGEEEETTTEEEEE-TT--EEEES-GGGS-HHHHHHHHHH---

pLDDT: mean 88.01, std 13.92, range [29.69, 98.5]

Radius of gyration: 20.08 Å; Cα contacts (8 Å, |Δi|>4): 370; chains: 1; bounding box: 56×35×63 Å